Protein AF-A0A5N5WVT0-F1 (afdb_monomer_lite)

pLDDT: mean 71.93, std 19.19, range [30.84, 97.06]

Secondary structure (DSSP, 8-state):
-------------------PPP---PPP--------------HHHHHHHHHHHHHHHHHHHHHHHHHHHHHHHHHHHHHTTS-----TTGGG--------------S----SSSS-HHHHHHHHHIIIIIIHHHHHHHHHHTEE----EEE--TT-SSPEEE--S---EE-HHHHHHHHHTT---TTSTTTSEETTTEESEETTEE---

Structure (mmCIF, N/CA/C/O backbone):
data_AF-A0A5N5WVT0-F1
#
_entry.id   AF-A0A5N5WVT0-F1
#
loop_
_atom_site.group_PDB
_atom_site.id
_atom_site.type_symbol
_atom_site.label_atom_id
_atom_site.label_alt_id
_atom_site.label_comp_id
_atom_site.label_asym_id
_atom_site.label_entity_id
_atom_site.label_seq_id
_atom_site.pdbx_PDB_ins_code
_atom_site.Cartn_x
_atom_site.Cartn_y
_atom_site.Cartn_z
_atom_site.occupancy
_atom_site.B_iso_or_equiv
_atom_site.auth_seq_id
_atom_site.auth_comp_id
_atom_site.auth_asym_id
_atom_site.auth_atom_id
_atom_site.pdbx_PDB_model_num
ATOM 1 N N . MET A 1 1 ? 2.834 47.448 13.726 1.00 33.62 1 MET A N 1
ATOM 2 C CA . MET A 1 1 ? 2.329 46.281 12.966 1.00 33.62 1 MET A CA 1
ATOM 3 C C . MET A 1 1 ? 3.221 45.108 13.352 1.00 33.62 1 MET A C 1
ATOM 5 O O . MET A 1 1 ? 4.415 45.266 13.213 1.00 33.62 1 MET A O 1
ATOM 9 N N . SER A 1 2 ? 2.820 43.994 13.950 1.00 36.38 2 SER A N 1
ATOM 10 C CA . SER A 1 2 ? 1.526 43.409 14.278 1.00 36.38 2 SER A CA 1
ATOM 11 C C . SER A 1 2 ? 1.642 42.818 15.690 1.00 36.38 2 SER A C 1
ATOM 13 O O . SER A 1 2 ? 2.641 42.176 16.004 1.00 36.38 2 SER A O 1
ATOM 15 N N . LYS A 1 3 ? 0.653 43.079 16.549 1.00 33.16 3 LYS A N 1
ATOM 16 C CA . LYS A 1 3 ? 0.514 42.447 17.864 1.00 33.16 3 LYS A CA 1
ATOM 17 C C . LYS A 1 3 ? -0.233 41.133 17.647 1.00 33.16 3 LYS A C 1
ATOM 19 O O . LYS A 1 3 ? -1.379 41.187 17.215 1.00 33.16 3 LYS A O 1
ATOM 24 N N . TYR A 1 4 ? 0.364 39.995 17.982 1.00 39.25 4 TYR A N 1
ATOM 25 C CA . TYR A 1 4 ? -0.386 38.752 18.156 1.00 39.25 4 TYR A CA 1
ATOM 26 C C . TYR A 1 4 ? -0.299 38.345 19.624 1.00 39.25 4 TYR A C 1
ATOM 28 O O . TYR A 1 4 ? 0.779 38.170 20.185 1.00 39.25 4 TYR A O 1
ATOM 36 N N . LYS A 1 5 ? -1.475 38.362 20.251 1.00 34.84 5 LYS A N 1
ATOM 37 C CA . LYS A 1 5 ? -1.742 38.139 21.669 1.00 34.84 5 LYS A CA 1
ATOM 38 C C . LYS A 1 5 ? -1.978 36.644 21.874 1.00 34.84 5 LYS A C 1
ATOM 40 O O . LYS A 1 5 ? -2.659 36.028 21.059 1.00 34.84 5 LYS A O 1
ATOM 45 N N . ALA A 1 6 ? -1.397 36.103 22.941 1.00 38.66 6 ALA A N 1
ATOM 46 C CA . ALA A 1 6 ? -1.575 34.726 23.378 1.00 38.66 6 ALA A CA 1
ATOM 47 C C . ALA A 1 6 ? -3.065 34.382 23.523 1.00 38.66 6 ALA A C 1
ATOM 49 O O . ALA A 1 6 ? -3.870 35.205 23.963 1.00 38.66 6 ALA A O 1
ATOM 50 N N . GLN A 1 7 ? -3.403 33.176 23.086 1.00 37.00 7 GLN A N 1
ATOM 51 C CA . GLN A 1 7 ? -4.749 32.635 23.049 1.00 37.00 7 GLN A CA 1
ATOM 52 C C . GLN A 1 7 ? -4.969 31.875 24.357 1.00 37.00 7 GLN A C 1
ATOM 54 O O . GLN A 1 7 ? -4.349 30.837 24.583 1.00 37.00 7 GLN A O 1
ATOM 59 N N . ASP A 1 8 ? -5.783 32.453 25.238 1.00 36.09 8 ASP A N 1
ATOM 60 C CA . ASP A 1 8 ? -6.093 31.891 26.548 1.00 36.09 8 ASP A CA 1
ATOM 61 C C . ASP A 1 8 ? -6.864 30.571 26.405 1.00 36.09 8 ASP A C 1
ATOM 63 O O . ASP A 1 8 ? -7.868 30.464 25.695 1.00 36.09 8 ASP A O 1
ATOM 67 N N . ILE A 1 9 ? -6.345 29.559 27.094 1.00 36.06 9 ILE A N 1
ATOM 68 C CA . ILE A 1 9 ? -6.907 28.222 27.262 1.00 36.06 9 ILE A CA 1
ATOM 69 C C . ILE A 1 9 ? -8.156 28.352 28.140 1.00 36.06 9 ILE A C 1
ATOM 71 O O . ILE A 1 9 ? -8.068 28.801 29.281 1.00 36.06 9 ILE A O 1
ATOM 75 N N . ILE A 1 10 ? -9.321 27.952 27.629 1.00 37.69 10 ILE A N 1
ATOM 76 C CA . ILE A 1 10 ? -10.555 27.915 28.421 1.00 37.69 10 ILE A CA 1
ATOM 77 C C . ILE A 1 10 ? -10.527 26.647 29.282 1.00 37.69 10 ILE A C 1
ATOM 79 O O . ILE A 1 10 ? -10.825 25.553 28.802 1.00 37.69 10 ILE A O 1
ATOM 83 N N . LEU A 1 11 ? -10.150 26.799 30.553 1.00 36.84 11 LEU A N 1
ATOM 84 C CA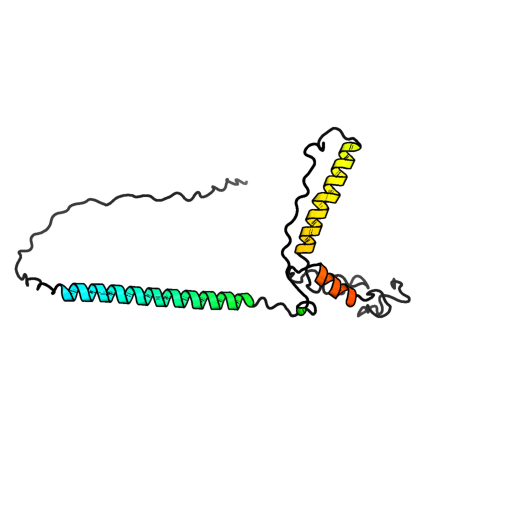 . LEU A 1 11 ? -10.465 25.831 31.602 1.00 36.84 11 LEU A CA 1
ATOM 85 C C . LEU A 1 11 ? -11.972 25.918 31.889 1.00 36.84 11 LEU A C 1
ATOM 87 O O . LEU A 1 11 ? -12.490 26.999 32.165 1.00 36.84 11 LEU A O 1
ATOM 91 N N . TYR A 1 12 ? -12.674 24.790 31.814 1.00 31.12 12 TYR A N 1
ATOM 92 C CA . TYR A 1 12 ? -14.069 24.698 32.234 1.00 31.12 12 TYR A CA 1
ATOM 93 C C . TYR A 1 12 ? -14.102 24.525 33.755 1.00 31.12 12 TYR A C 1
ATOM 95 O O . TYR A 1 12 ? -13.791 23.444 34.253 1.00 31.12 12 TYR A O 1
ATOM 103 N N . ASP A 1 13 ? -14.429 25.597 34.475 1.00 38.66 13 ASP A N 1
ATOM 104 C CA . ASP A 1 13 ? -14.643 25.565 35.920 1.00 38.66 13 ASP A CA 1
ATOM 105 C C . ASP A 1 13 ? -16.130 25.352 36.244 1.00 38.66 13 ASP A C 1
ATOM 107 O O . ASP A 1 13 ? -17.040 25.863 35.584 1.00 38.66 13 ASP A O 1
ATOM 111 N N . SER A 1 14 ? -16.341 24.531 37.260 1.00 39.03 14 SER A N 1
ATOM 112 C CA . SER A 1 14 ? -17.597 24.167 37.899 1.00 39.03 14 SER A CA 1
ATOM 113 C C . SER A 1 14 ? -18.369 25.383 38.416 1.00 39.03 14 SER A C 1
ATOM 115 O O . SER A 1 14 ? -17.857 26.163 39.210 1.00 39.03 14 SER A O 1
ATOM 117 N N . ILE A 1 15 ? -19.645 25.503 38.039 1.00 39.50 15 ILE A N 1
ATOM 118 C CA . ILE A 1 15 ? -20.573 26.442 38.680 1.00 39.50 15 ILE A CA 1
ATOM 119 C C . ILE A 1 15 ? -21.277 25.705 39.819 1.00 39.50 15 ILE A C 1
ATOM 121 O O . ILE A 1 15 ? -22.258 24.990 39.608 1.00 39.50 15 ILE A O 1
ATOM 125 N N . GLU A 1 16 ? -20.757 25.892 41.027 1.00 40.88 16 GLU A N 1
ATOM 126 C CA . GLU A 1 16 ? -21.467 25.648 42.274 1.00 40.88 16 GLU A CA 1
ATOM 127 C C . GLU A 1 16 ? -22.109 26.967 42.742 1.00 40.88 16 GLU A C 1
ATOM 129 O O . GLU A 1 16 ? -21.437 27.982 42.881 1.00 40.88 16 GLU A O 1
ATOM 134 N N . ASN A 1 17 ? -23.432 26.916 42.925 1.00 34.97 17 ASN A N 1
ATOM 135 C CA . ASN A 1 17 ? -24.285 27.733 43.794 1.00 34.97 17 ASN A CA 1
ATOM 136 C C . ASN A 1 17 ? -24.056 29.256 43.862 1.00 34.97 17 ASN A C 1
ATOM 138 O O . ASN A 1 17 ? -23.132 29.717 44.523 1.00 34.97 17 ASN A O 1
ATOM 142 N N . ASN A 1 18 ? -25.047 30.044 43.407 1.00 31.06 18 ASN A N 1
ATOM 143 C CA . ASN A 1 18 ? -25.400 31.229 44.187 1.00 31.06 18 ASN A CA 1
ATOM 144 C C . ASN A 1 18 ? -26.880 31.660 44.135 1.00 31.06 18 ASN A C 1
ATOM 146 O O . ASN A 1 18 ? -27.461 31.896 43.081 1.00 31.06 18 ASN A O 1
ATOM 150 N N . GLU A 1 19 ? -27.420 31.753 45.349 1.00 33.62 19 GLU A N 1
ATOM 151 C CA . GLU A 1 19 ? -28.311 32.775 45.901 1.00 33.62 19 GLU A CA 1
ATOM 152 C C . GLU A 1 19 ? -29.708 33.091 45.320 1.00 33.62 19 GLU A C 1
ATOM 154 O O . GLU A 1 19 ? -29.941 33.560 44.210 1.00 33.62 19 GLU A O 1
ATOM 159 N N . ARG A 1 20 ? -30.648 32.899 46.249 1.00 32.00 20 ARG A N 1
ATOM 160 C CA . ARG A 1 20 ? -32.045 33.319 46.350 1.00 32.00 20 ARG A CA 1
ATOM 161 C C . ARG A 1 20 ? -32.138 34.846 46.531 1.00 32.00 20 ARG A C 1
ATOM 163 O O . ARG A 1 20 ? -31.456 35.358 47.415 1.00 32.00 20 ARG A O 1
ATOM 170 N N . PRO A 1 21 ? -33.040 35.569 45.844 1.00 31.27 21 PRO A N 1
ATOM 171 C CA . PRO A 1 21 ? -33.359 36.933 46.234 1.00 31.27 21 PRO A CA 1
ATOM 172 C C . PRO A 1 21 ? -34.394 36.929 47.366 1.00 31.27 21 PRO A C 1
ATOM 174 O O . PRO A 1 21 ? -35.484 36.367 47.249 1.00 31.27 21 PRO A O 1
ATOM 177 N N . SER A 1 22 ? -34.025 37.560 48.476 1.00 36.53 22 SER A N 1
ATOM 178 C CA . SER A 1 22 ? -34.917 38.026 49.533 1.00 36.53 22 SER A CA 1
ATOM 179 C C . SER A 1 22 ? -35.438 39.422 49.182 1.00 36.53 22 SER A C 1
ATOM 181 O O . SER A 1 22 ? -34.644 40.358 49.105 1.00 36.53 22 SER A O 1
ATOM 183 N N . SER A 1 23 ? -36.750 39.593 49.045 1.00 30.84 23 SER A N 1
ATOM 184 C CA . SER A 1 23 ? -37.401 40.861 49.392 1.00 30.84 23 SER A CA 1
ATOM 185 C C . SER A 1 23 ? -38.875 40.626 49.696 1.00 30.84 23 SER A C 1
ATOM 187 O O . SER A 1 23 ? -39.637 40.138 48.864 1.00 30.84 23 SER A O 1
ATOM 189 N N . GLU A 1 24 ? -39.221 40.969 50.924 1.00 37.25 24 GLU A N 1
ATOM 190 C CA . GLU A 1 24 ? -40.541 40.989 51.527 1.00 37.25 24 GLU A CA 1
ATOM 191 C C . GLU A 1 24 ? -41.226 42.308 51.140 1.00 37.25 24 GLU A C 1
ATOM 193 O O . GLU A 1 24 ? -40.619 43.372 51.256 1.00 37.25 24 GLU A O 1
ATOM 198 N N . SER A 1 25 ? -42.465 42.254 50.652 1.00 32.47 25 SER A N 1
ATOM 199 C CA . SER A 1 25 ? -43.346 43.423 50.601 1.00 32.47 25 SER A CA 1
ATOM 200 C C . SER A 1 25 ? -44.796 42.988 50.793 1.00 32.47 25 SER A C 1
ATOM 202 O O . SER A 1 25 ? -45.244 41.998 50.218 1.00 32.47 25 SER A O 1
ATOM 204 N N . GLU A 1 26 ? -45.465 43.750 51.642 1.00 36.00 26 GLU A N 1
ATOM 205 C CA . GLU A 1 26 ? -46.692 43.495 52.388 1.00 36.00 26 GLU A CA 1
ATOM 206 C C . GLU A 1 26 ? -47.931 43.165 51.531 1.00 36.00 26 GLU A C 1
ATOM 208 O O . GLU A 1 26 ? -48.140 43.705 50.444 1.00 36.00 26 GLU A O 1
ATOM 213 N N . GLU A 1 27 ? -48.788 42.287 52.064 1.00 41.09 27 GLU A N 1
ATOM 214 C CA . GLU A 1 27 ? -50.127 41.998 51.540 1.00 41.09 27 GLU A CA 1
ATOM 215 C C . GLU A 1 27 ? -51.085 43.191 51.727 1.00 41.09 27 GLU A C 1
ATOM 217 O O . GLU A 1 27 ? -51.188 43.732 52.832 1.00 41.09 27 GLU A O 1
ATOM 222 N N . PRO A 1 28 ? -51.921 43.528 50.728 1.00 41.97 28 PRO A N 1
ATOM 223 C CA . PRO A 1 28 ? -53.179 44.212 50.965 1.00 41.97 28 PRO A CA 1
ATOM 224 C C . PRO A 1 28 ? -54.276 43.189 51.284 1.00 41.97 28 PRO A C 1
ATOM 226 O O . PRO A 1 28 ? -54.602 42.309 50.486 1.00 41.97 28 PRO A O 1
ATOM 229 N N . PHE A 1 29 ? -54.879 43.367 52.456 1.00 43.00 29 PHE A N 1
ATOM 230 C CA . PHE A 1 29 ? -56.092 42.711 52.930 1.00 43.00 29 PHE A CA 1
ATOM 231 C C . PHE A 1 29 ? -57.196 42.644 51.856 1.00 43.00 29 PHE A C 1
ATOM 233 O O . PHE A 1 29 ? -57.773 43.664 51.477 1.00 43.00 29 PHE A O 1
ATOM 240 N N . LEU A 1 30 ? -57.581 41.428 51.463 1.00 48.94 30 LEU A N 1
ATOM 241 C CA . LEU A 1 30 ? -58.911 41.130 50.927 1.00 48.94 30 LEU A CA 1
ATOM 242 C C . LEU A 1 30 ? -59.639 40.221 51.932 1.00 48.94 30 LEU A C 1
ATOM 244 O O . LEU A 1 30 ? -59.102 39.180 52.316 1.00 48.94 30 LEU A O 1
ATOM 248 N N . PRO A 1 31 ? -60.842 40.597 52.399 1.00 47.75 31 PRO A N 1
ATOM 249 C CA . PRO A 1 31 ? -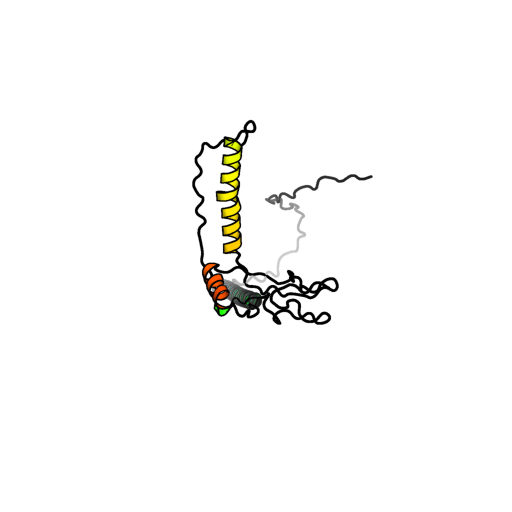61.558 39.842 53.413 1.00 47.75 31 PRO A CA 1
ATOM 250 C C . PRO A 1 31 ? -62.022 38.500 52.837 1.00 47.75 31 PRO A C 1
ATOM 252 O O . PRO A 1 31 ? -62.714 38.431 51.821 1.00 47.75 31 PRO A O 1
ATOM 255 N N . ASN A 1 32 ? -61.639 37.417 53.509 1.00 50.88 32 ASN A N 1
ATOM 256 C CA . ASN A 1 32 ? -62.159 36.080 53.254 1.00 50.88 32 ASN A CA 1
ATOM 257 C C . ASN A 1 32 ? -63.697 36.083 53.267 1.00 50.88 32 ASN A C 1
ATOM 259 O O . ASN A 1 32 ? -64.276 36.586 54.225 1.00 50.88 32 ASN A O 1
ATOM 263 N N . ALA A 1 33 ? -64.334 35.441 52.276 1.00 49.72 33 ALA A N 1
ATOM 264 C CA . ALA A 1 33 ? -65.356 34.397 52.487 1.00 49.72 33 ALA A CA 1
ATOM 265 C C . ALA A 1 33 ? -66.299 34.195 51.281 1.00 49.72 33 ALA A C 1
ATOM 267 O O . ALA A 1 33 ? -67.503 34.403 51.365 1.00 49.72 33 ALA A O 1
ATOM 268 N N . LEU A 1 34 ? -65.778 33.617 50.199 1.00 47.72 34 LEU A N 1
ATOM 269 C CA . LEU A 1 34 ? -66.441 32.459 49.586 1.00 47.72 34 LEU A CA 1
ATOM 270 C C . LEU A 1 34 ? -65.418 31.325 49.529 1.00 47.72 34 LEU A C 1
ATOM 272 O O . LEU A 1 34 ? -65.016 30.844 48.473 1.00 47.72 34 LEU A O 1
ATOM 276 N N . SER A 1 35 ? -64.953 30.931 50.718 1.00 54.03 35 SER A N 1
ATOM 277 C CA . SER A 1 35 ? -64.195 29.698 50.904 1.00 54.03 35 SER A CA 1
ATOM 278 C C . SER A 1 35 ? -65.139 28.528 50.642 1.00 54.03 35 SER A C 1
ATOM 280 O O . SER A 1 35 ? -65.789 27.993 51.542 1.00 54.03 35 SER A O 1
ATOM 282 N N . GLY A 1 36 ? -65.253 28.139 49.374 1.00 47.97 36 GLY A N 1
ATOM 283 C CA . GLY A 1 36 ? -65.620 26.774 49.048 1.00 47.97 36 GLY A CA 1
ATOM 284 C C . GLY A 1 36 ? -64.547 25.891 49.668 1.00 47.97 36 GLY A C 1
ATOM 285 O O . GLY A 1 36 ? -63.406 25.907 49.212 1.00 47.97 36 GLY A O 1
ATOM 286 N N . LYS A 1 37 ? -64.889 25.168 50.742 1.00 45.41 37 LYS A N 1
ATOM 287 C CA . LYS A 1 37 ? -63.991 24.176 51.346 1.00 45.41 37 LYS A CA 1
ATOM 288 C C . LYS A 1 37 ? -63.410 23.337 50.203 1.00 45.41 37 LYS A C 1
ATOM 290 O O . LYS A 1 37 ? -64.210 22.763 49.457 1.00 45.41 37 LYS A O 1
ATOM 295 N N . PRO A 1 38 ? -62.079 23.236 50.023 1.00 52.41 38 PRO A N 1
ATOM 296 C CA . PRO A 1 38 ? -61.556 22.279 49.069 1.00 52.41 38 PRO A CA 1
ATOM 297 C C . PRO A 1 38 ? -62.043 20.915 49.543 1.00 52.41 38 PRO A C 1
ATOM 299 O O . PRO A 1 38 ? -61.675 20.458 50.627 1.00 52.41 38 PRO A O 1
ATOM 302 N N . GLN A 1 39 ? -62.944 20.299 48.773 1.00 59.34 39 GLN A N 1
ATOM 303 C CA . GLN A 1 39 ? -63.386 18.948 49.075 1.00 59.34 39 GLN A CA 1
ATOM 304 C C . GLN A 1 39 ? -62.133 18.081 49.222 1.00 59.34 39 GLN A C 1
ATOM 306 O O . GLN A 1 39 ? -61.240 18.170 48.366 1.00 59.34 39 GLN A O 1
ATOM 311 N N . PRO A 1 40 ? -62.033 17.252 50.275 1.00 54.81 40 PRO A N 1
ATOM 312 C CA . PRO A 1 40 ? -60.923 16.331 50.402 1.00 54.81 40 PRO A CA 1
ATOM 313 C C . PRO A 1 40 ? -60.981 15.393 49.197 1.00 54.81 40 PRO A C 1
ATOM 315 O O . PRO A 1 40 ? -61.801 14.481 49.134 1.00 54.81 40 PRO A O 1
ATOM 318 N N . GLN A 1 41 ? -60.136 15.651 48.194 1.00 59.19 41 GLN A N 1
ATOM 319 C CA . GLN A 1 41 ? -59.941 14.723 47.088 1.00 59.19 41 GLN A CA 1
ATOM 320 C C . GLN A 1 41 ? -59.559 13.388 47.732 1.00 59.19 41 GLN A C 1
ATOM 322 O O . GLN A 1 41 ? -58.549 13.356 48.447 1.00 59.19 41 GLN A O 1
ATOM 327 N N . PRO A 1 42 ? -60.350 12.317 47.535 1.00 63.69 42 PRO A N 1
ATOM 328 C CA . PRO A 1 42 ? -60.110 11.051 48.204 1.00 63.69 42 PRO A CA 1
ATOM 329 C C . PRO A 1 42 ? -58.678 10.613 47.918 1.00 63.69 42 PRO A C 1
ATOM 331 O O . PRO A 1 42 ? -58.196 10.745 46.790 1.00 63.69 42 PRO A O 1
ATOM 334 N N . PHE A 1 43 ? -57.993 10.109 48.943 1.00 67.31 43 PHE A N 1
ATOM 335 C CA . PHE A 1 43 ? -56.616 9.614 48.864 1.00 67.31 43 PHE A CA 1
ATOM 336 C C . PHE A 1 43 ? -56.381 8.745 47.612 1.00 67.31 43 PHE A C 1
ATOM 338 O O . PHE A 1 43 ? -55.400 8.933 46.895 1.00 67.31 43 PHE A O 1
ATOM 345 N N . TRP A 1 44 ? -57.368 7.916 47.262 1.00 63.53 44 TRP A N 1
ATOM 346 C CA . TRP A 1 44 ? -57.418 7.089 46.056 1.00 63.53 44 TRP A CA 1
ATOM 347 C C . TRP A 1 44 ? -57.279 7.876 44.744 1.00 63.53 44 TRP A C 1
ATOM 349 O O . TRP A 1 44 ? -56.541 7.447 43.867 1.00 63.53 44 TRP A O 1
ATOM 359 N N . ARG A 1 45 ? -57.895 9.060 44.598 1.00 72.75 45 ARG A N 1
ATOM 360 C CA . ARG A 1 45 ? -57.735 9.924 43.408 1.00 72.75 45 ARG A CA 1
ATOM 361 C C . ARG A 1 45 ? -56.342 10.544 43.318 1.00 72.75 45 ARG A C 1
ATOM 363 O O . ARG A 1 45 ? -55.855 10.770 42.215 1.00 72.75 45 ARG A O 1
ATOM 370 N N . ARG A 1 46 ? -55.686 10.813 44.451 1.00 69.75 46 ARG A N 1
ATOM 371 C CA . ARG A 1 46 ? -54.287 11.282 44.477 1.00 69.75 46 ARG A CA 1
ATOM 372 C C . ARG A 1 46 ? -53.324 10.149 44.121 1.00 69.75 46 ARG A C 1
ATOM 374 O O . ARG A 1 46 ? -52.383 10.386 43.368 1.00 69.75 46 ARG A O 1
ATOM 381 N N . LEU A 1 47 ? -53.600 8.931 44.593 1.00 75.62 47 LEU A N 1
ATOM 382 C CA . LEU A 1 47 ? -52.870 7.726 44.194 1.00 75.62 47 LEU A CA 1
ATOM 383 C C . LEU A 1 47 ? -53.044 7.425 42.706 1.00 75.62 47 LEU A C 1
ATOM 385 O O . LEU A 1 47 ? -52.054 7.226 42.017 1.00 75.62 47 LEU A O 1
ATOM 389 N N . LEU A 1 48 ? -54.278 7.464 42.201 1.00 84.25 48 LEU A N 1
ATOM 390 C CA . LEU A 1 48 ? -54.598 7.233 40.791 1.00 84.25 48 LEU A CA 1
ATOM 391 C C . LEU A 1 48 ? -53.924 8.265 39.883 1.00 84.25 48 LEU A C 1
ATOM 393 O O . LEU A 1 48 ? -53.355 7.896 38.865 1.00 84.25 48 LEU A O 1
ATOM 397 N N . LYS A 1 49 ? -53.913 9.548 40.268 1.00 84.81 49 LYS A N 1
ATOM 398 C CA . LYS A 1 49 ? -53.191 10.592 39.523 1.00 84.81 49 LYS A CA 1
ATOM 399 C C . LYS A 1 49 ? -51.679 10.368 39.529 1.00 84.81 49 LYS A C 1
ATOM 401 O O . LYS A 1 49 ? -51.056 10.500 38.483 1.00 84.81 49 LYS A O 1
ATOM 406 N N . ARG A 1 50 ? -51.089 10.002 40.674 1.00 85.81 50 ARG A N 1
ATOM 407 C CA . ARG A 1 50 ? -49.655 9.675 40.765 1.00 85.81 50 ARG A CA 1
ATOM 408 C C . ARG A 1 50 ? -49.306 8.452 39.919 1.00 85.81 50 ARG A C 1
ATOM 410 O O . ARG A 1 50 ? -48.374 8.534 39.134 1.00 85.81 50 ARG A O 1
ATOM 417 N N . ALA A 1 51 ? -50.101 7.389 40.013 1.00 88.56 51 ALA A N 1
ATOM 418 C CA . ALA A 1 51 ? -49.944 6.176 39.218 1.00 88.56 51 ALA A CA 1
ATOM 419 C C . ALA A 1 51 ? -50.067 6.454 37.710 1.00 88.56 51 ALA A C 1
ATOM 421 O O . ALA A 1 51 ? -49.287 5.935 36.914 1.00 88.56 51 ALA A O 1
ATOM 422 N N . TRP A 1 52 ? -51.003 7.319 37.310 1.00 92.75 52 TRP A N 1
ATOM 423 C CA . TRP A 1 52 ? -51.200 7.691 35.910 1.00 92.75 52 TRP A CA 1
ATOM 424 C C . TRP A 1 52 ? -50.043 8.535 35.359 1.00 92.75 52 TRP A C 1
ATOM 426 O O . TRP A 1 52 ? -49.566 8.271 34.259 1.00 92.75 52 TRP A O 1
ATOM 436 N N . VAL A 1 53 ? -49.523 9.486 36.143 1.00 93.31 53 VAL A N 1
ATOM 437 C CA . VAL A 1 53 ? -48.341 10.282 35.764 1.00 93.31 53 VAL A CA 1
ATOM 438 C C . VAL A 1 53 ? -47.091 9.407 35.664 1.00 93.31 53 VAL A C 1
ATOM 440 O O . VAL A 1 53 ? -46.338 9.536 34.701 1.00 93.31 53 VAL A O 1
ATOM 443 N N . THR A 1 54 ? -46.883 8.478 36.604 1.00 91.31 54 THR A N 1
ATOM 444 C CA . THR A 1 54 ? -45.752 7.539 36.528 1.00 91.31 54 THR A CA 1
ATOM 445 C C . THR A 1 54 ? -45.868 6.612 35.324 1.00 91.31 54 THR A C 1
ATOM 447 O O . THR A 1 54 ? -44.874 6.370 34.648 1.00 91.31 54 THR A O 1
ATOM 450 N N . PHE A 1 55 ? -47.077 6.139 35.007 1.00 94.81 55 PHE A N 1
ATOM 451 C CA . PHE A 1 55 ? -47.305 5.297 33.837 1.00 94.81 55 PHE A CA 1
ATOM 452 C C . PHE A 1 55 ? -47.025 6.065 32.539 1.00 94.81 55 PHE A C 1
ATOM 454 O O . PHE A 1 55 ? -46.270 5.586 31.696 1.00 94.81 55 PHE A O 1
ATOM 461 N N . ALA A 1 56 ? -47.533 7.295 32.416 1.00 95.50 56 ALA A N 1
ATOM 462 C CA . ALA A 1 56 ? -47.262 8.156 31.268 1.00 95.50 56 ALA A CA 1
ATOM 463 C C . ALA A 1 56 ? -45.754 8.422 31.091 1.00 95.50 56 ALA A C 1
ATOM 465 O O . ALA A 1 56 ? -45.224 8.240 29.995 1.00 95.50 56 ALA A O 1
ATOM 466 N N . ALA A 1 57 ? -45.035 8.756 32.167 1.00 95.00 57 ALA A N 1
ATOM 467 C CA . ALA A 1 57 ? -43.591 8.984 32.117 1.00 95.00 57 ALA A CA 1
ATOM 468 C C . ALA A 1 57 ? -42.809 7.736 31.664 1.00 95.00 57 ALA A C 1
ATOM 470 O O . ALA A 1 57 ? -41.931 7.842 30.808 1.00 95.00 57 ALA A O 1
ATOM 471 N N . VAL A 1 58 ? -43.162 6.547 32.171 1.00 95.94 58 VAL A N 1
ATOM 472 C CA . VAL A 1 58 ? -42.529 5.280 31.761 1.00 95.94 58 VAL A CA 1
ATOM 473 C C . VAL A 1 58 ? -42.815 4.968 30.291 1.00 95.94 58 VAL A C 1
ATOM 475 O O . VAL A 1 58 ? -41.902 4.574 29.567 1.00 95.94 58 VAL A O 1
ATOM 478 N N . THR A 1 59 ? -44.042 5.196 29.811 1.00 95.44 59 THR A N 1
ATOM 479 C CA . THR A 1 59 ? -44.369 4.980 28.391 1.00 95.44 59 THR A CA 1
ATOM 480 C C . THR A 1 59 ? -43.605 5.929 27.466 1.00 95.44 59 THR A C 1
ATOM 482 O O . THR A 1 59 ? -43.092 5.489 26.441 1.00 95.44 59 THR A O 1
ATOM 485 N N . ILE A 1 60 ? -43.443 7.200 27.848 1.00 96.44 60 ILE A N 1
ATOM 486 C CA . ILE A 1 60 ? -42.671 8.179 27.072 1.00 96.44 60 ILE A CA 1
ATOM 487 C C . ILE A 1 60 ? -41.187 7.798 27.049 1.00 96.44 60 ILE A C 1
ATOM 489 O O . ILE A 1 60 ? -40.584 7.783 25.978 1.00 96.44 60 ILE A O 1
ATOM 493 N N . LEU A 1 61 ? -40.608 7.425 28.195 1.00 96.25 61 LEU A N 1
ATOM 494 C CA . LEU A 1 61 ? -39.213 6.975 28.274 1.00 96.25 61 LEU A CA 1
ATOM 495 C C . LEU A 1 61 ? -38.972 5.699 27.456 1.00 96.25 61 LEU A C 1
ATOM 497 O O . LEU A 1 61 ? -37.960 5.606 26.763 1.00 96.25 61 LEU A O 1
ATOM 501 N N . SER A 1 62 ? -39.910 4.747 27.484 1.00 95.94 62 SER A N 1
ATOM 502 C CA . SER A 1 62 ? -39.832 3.516 26.689 1.00 95.94 62 SER A CA 1
ATOM 503 C C . SER A 1 62 ? -39.933 3.779 25.185 1.00 95.94 62 SER A C 1
ATOM 505 O O . SER A 1 62 ? -39.240 3.129 24.405 1.00 95.94 62 SER A O 1
ATOM 507 N N . LEU A 1 63 ? -40.792 4.707 24.756 1.00 97.06 63 LEU A N 1
ATOM 508 C CA . LEU A 1 63 ? -40.900 5.084 23.344 1.00 97.06 63 LEU A CA 1
ATOM 509 C C . LEU A 1 63 ? -39.665 5.866 22.882 1.00 97.06 63 LEU A C 1
ATOM 511 O O . LEU A 1 63 ? -39.180 5.641 21.775 1.00 97.06 63 LEU A O 1
ATOM 515 N N . TYR A 1 64 ? -39.123 6.740 23.733 1.00 96.69 64 TYR A N 1
ATOM 516 C CA . TYR A 1 64 ? -37.907 7.501 23.451 1.00 96.69 64 TYR A CA 1
ATOM 517 C C . TYR A 1 64 ? -36.676 6.595 23.318 1.00 96.69 64 TYR A C 1
ATOM 519 O O . TYR A 1 64 ? -35.910 6.745 22.366 1.00 96.69 64 TYR A O 1
ATOM 527 N N . SER A 1 65 ? -36.507 5.614 24.212 1.00 96.94 65 SER A N 1
ATOM 528 C CA . SER A 1 65 ? -35.406 4.650 24.116 1.00 96.94 65 SER A CA 1
ATOM 529 C C . SER A 1 65 ? -35.537 3.755 22.881 1.00 96.94 65 SER A C 1
ATOM 531 O O . SER A 1 65 ? -34.551 3.553 22.173 1.00 96.94 65 SER A O 1
ATOM 533 N N . ALA A 1 66 ? -36.748 3.291 22.552 1.00 96.44 66 ALA A N 1
ATOM 534 C CA . ALA A 1 66 ? -37.000 2.518 21.336 1.00 96.44 66 ALA A CA 1
ATOM 535 C C . ALA A 1 66 ? -36.709 3.330 20.061 1.00 96.44 66 ALA A C 1
ATOM 537 O O . ALA A 1 66 ? -36.091 2.816 19.127 1.00 96.44 66 ALA A O 1
ATOM 538 N N . LEU A 1 67 ? -37.101 4.609 20.032 1.00 96.06 67 LEU A N 1
ATOM 539 C CA . LEU A 1 67 ? -36.795 5.519 18.930 1.00 96.06 67 LEU A CA 1
ATOM 540 C C . LEU A 1 67 ? -35.284 5.740 18.802 1.00 96.06 67 LEU A C 1
ATOM 542 O O . LEU A 1 67 ? -34.757 5.646 17.696 1.00 96.06 67 LEU A O 1
ATOM 546 N N . LEU A 1 68 ? -34.582 5.984 19.913 1.00 95.56 68 LEU A N 1
ATOM 547 C CA . LEU A 1 68 ? -33.127 6.139 19.916 1.00 95.56 68 LEU A CA 1
ATOM 548 C C . LEU A 1 68 ? -32.433 4.894 19.371 1.00 95.56 68 LEU A C 1
ATOM 550 O O . LEU A 1 68 ? -31.604 5.029 18.480 1.00 95.56 68 LEU A O 1
ATOM 554 N N . VAL A 1 69 ? -32.805 3.696 19.833 1.00 95.56 69 VAL A N 1
ATOM 555 C CA . VAL A 1 69 ? -32.240 2.432 19.329 1.00 95.56 69 VAL A CA 1
ATOM 556 C C . VAL A 1 69 ? -32.538 2.245 17.839 1.00 95.56 69 VAL A C 1
ATOM 558 O O . VAL A 1 69 ? -31.665 1.833 17.082 1.00 95.56 69 VAL A O 1
ATOM 561 N N . ALA A 1 70 ? -33.744 2.582 17.377 1.00 94.38 70 ALA A N 1
ATOM 562 C CA . ALA A 1 70 ? -34.093 2.483 15.961 1.00 94.38 70 ALA A CA 1
ATOM 563 C C . ALA A 1 70 ? -33.315 3.486 15.091 1.00 94.38 70 ALA A C 1
ATOM 565 O O . ALA A 1 70 ? -32.895 3.147 13.981 1.00 94.38 70 ALA A O 1
ATOM 566 N N . VAL A 1 71 ? -33.113 4.712 15.579 1.00 93.75 71 VAL A N 1
ATOM 567 C CA . VAL A 1 71 ? -32.336 5.748 14.889 1.00 93.75 71 VAL A CA 1
ATOM 568 C C . VAL A 1 71 ? -30.858 5.374 14.870 1.00 93.75 71 VAL A C 1
ATOM 570 O O . VAL A 1 71 ? -30.272 5.376 13.792 1.00 93.75 71 VAL A O 1
ATOM 573 N N . THR A 1 72 ? -30.262 4.974 15.996 1.00 86.75 72 THR A N 1
ATOM 574 C CA . THR A 1 72 ? -28.856 4.543 16.039 1.00 86.75 72 THR A CA 1
ATOM 575 C C . THR A 1 72 ? -28.631 3.299 15.187 1.00 86.75 72 THR A C 1
ATOM 577 O O . THR A 1 72 ? -27.679 3.273 14.415 1.00 86.75 72 THR A O 1
ATOM 580 N N . ALA A 1 73 ? -29.543 2.322 15.197 1.00 85.38 73 ALA A N 1
ATOM 581 C CA . ALA A 1 73 ? -29.469 1.163 14.306 1.00 85.38 73 ALA A CA 1
ATOM 582 C C . ALA A 1 73 ? -29.562 1.556 12.821 1.00 85.38 73 ALA A C 1
ATOM 584 O O . ALA A 1 73 ? -28.833 1.010 11.991 1.00 85.38 73 ALA A O 1
ATOM 585 N N . LYS A 1 74 ? -30.420 2.523 12.462 1.00 85.94 74 LYS A N 1
ATOM 586 C CA . LYS A 1 74 ? -30.494 3.053 11.089 1.00 85.94 74 LYS A CA 1
ATOM 587 C C . LYS A 1 74 ? -29.246 3.841 10.692 1.00 85.94 74 LYS A C 1
ATOM 589 O O . LYS A 1 74 ? -28.836 3.735 9.540 1.00 85.94 74 LYS A O 1
ATOM 594 N N . LEU A 1 75 ? -28.648 4.600 11.610 1.00 78.38 75 LEU A N 1
ATOM 595 C CA . LEU A 1 75 ? -27.414 5.354 11.371 1.00 78.38 75 LEU A CA 1
ATOM 596 C C . LEU A 1 75 ? -26.210 4.415 11.217 1.00 78.38 75 LEU A C 1
ATOM 598 O O . LEU A 1 75 ? -25.493 4.526 10.231 1.00 78.38 75 LEU A O 1
ATOM 602 N N . ILE A 1 76 ? -26.070 3.407 12.083 1.00 69.50 76 ILE A N 1
ATOM 603 C CA . ILE A 1 76 ? -25.035 2.364 11.969 1.00 69.50 76 ILE A CA 1
ATOM 604 C C . ILE A 1 76 ? -25.196 1.585 10.653 1.00 69.50 76 ILE A C 1
ATOM 606 O O . ILE A 1 76 ? -24.219 1.330 9.949 1.00 69.50 76 ILE A O 1
ATOM 610 N N . LYS A 1 77 ? -26.437 1.263 10.258 1.00 67.12 77 LYS A N 1
ATOM 611 C CA . LYS A 1 77 ? -26.721 0.611 8.968 1.00 67.12 77 LYS A CA 1
ATOM 612 C C . LYS A 1 77 ? -26.429 1.519 7.763 1.00 67.12 77 LYS A C 1
ATOM 614 O O . LYS A 1 77 ? -26.099 1.006 6.698 1.00 67.12 77 LYS A O 1
ATOM 619 N N . ARG A 1 78 ? -26.543 2.844 7.912 1.00 56.69 78 ARG A N 1
ATOM 620 C CA . ARG A 1 78 ? -26.209 3.831 6.871 1.00 56.69 78 ARG A CA 1
ATOM 621 C C . ARG A 1 78 ? -24.693 4.023 6.732 1.00 56.69 78 ARG A C 1
ATOM 623 O O . ARG A 1 78 ? -24.226 4.113 5.602 1.00 56.69 78 ARG A O 1
ATOM 630 N N . ASP A 1 79 ? -23.938 3.975 7.830 1.00 52.41 79 ASP A N 1
ATOM 631 C CA . ASP A 1 79 ? -22.462 4.020 7.820 1.00 52.41 79 ASP A CA 1
ATOM 632 C C . ASP A 1 79 ? -21.811 2.692 7.413 1.00 52.41 79 ASP A C 1
ATOM 634 O O . ASP A 1 79 ? -20.685 2.671 6.924 1.00 52.41 79 ASP A O 1
ATOM 638 N N . SER A 1 80 ? -22.563 1.588 7.454 1.00 51.53 80 SER A N 1
ATOM 639 C CA . SER A 1 80 ? -22.174 0.334 6.783 1.00 51.53 80 SER A CA 1
ATOM 640 C C . SER A 1 80 ? -22.112 0.475 5.245 1.00 51.53 80 SER A C 1
ATOM 642 O O . SER A 1 80 ? -21.798 -0.482 4.542 1.00 51.53 80 SER A O 1
ATOM 644 N N . GLY A 1 81 ? -22.452 1.661 4.720 1.00 47.44 81 GLY A N 1
ATOM 645 C CA . GLY A 1 81 ? -22.476 2.040 3.312 1.00 47.44 81 GLY A CA 1
ATOM 646 C C . GLY A 1 81 ? -21.176 2.626 2.758 1.00 47.44 81 GLY A C 1
ATOM 647 O O . GLY A 1 81 ? -21.164 2.991 1.583 1.00 47.44 81 GLY A O 1
ATOM 648 N N . ALA A 1 82 ? -20.060 2.616 3.499 1.00 48.00 82 ALA A N 1
ATOM 649 C CA . ALA A 1 82 ? -18.766 2.406 2.843 1.00 48.00 82 ALA A CA 1
ATOM 650 C C . ALA A 1 82 ? -18.731 0.947 2.362 1.00 48.00 82 ALA A C 1
ATOM 652 O O . ALA A 1 82 ? -17.984 0.109 2.863 1.00 48.00 82 ALA A O 1
ATOM 653 N N . SER A 1 83 ? -19.633 0.637 1.424 1.00 44.06 83 SER A N 1
ATOM 654 C CA . SER A 1 83 ? -19.580 -0.567 0.628 1.00 44.06 83 SER A CA 1
ATOM 655 C C . SER A 1 83 ? -18.180 -0.563 0.072 1.00 44.06 83 SER A C 1
ATOM 657 O O . SER A 1 83 ? -17.833 0.330 -0.701 1.00 44.06 83 SER A O 1
ATOM 659 N N . LEU A 1 84 ? -17.393 -1.537 0.520 1.00 51.88 84 LEU A N 1
ATOM 660 C CA . LEU A 1 84 ? -16.269 -2.075 -0.212 1.00 51.88 84 LEU A CA 1
ATOM 661 C C . LEU A 1 84 ? -16.655 -1.930 -1.686 1.00 51.88 84 LEU A C 1
ATOM 663 O O . LEU A 1 84 ? -17.585 -2.596 -2.155 1.00 51.88 84 LEU A O 1
ATOM 667 N N . SER A 1 85 ? -16.063 -0.960 -2.388 1.00 51.41 85 SER A N 1
ATOM 668 C CA . SER A 1 85 ? -16.089 -1.045 -3.838 1.00 51.41 85 SER A CA 1
ATOM 669 C C . SER A 1 85 ? -15.507 -2.423 -4.082 1.00 51.41 85 SER A C 1
ATOM 671 O O . SER A 1 85 ? -14.491 -2.774 -3.483 1.00 51.41 85 SER A O 1
ATOM 673 N N . SER A 1 86 ? -16.286 -3.287 -4.722 1.00 56.53 86 SER A N 1
ATOM 674 C CA . SER A 1 86 ? -16.009 -4.715 -4.778 1.00 56.53 86 SER A CA 1
ATOM 675 C C . SER A 1 86 ? -14.766 -4.916 -5.633 1.00 56.53 86 SER A C 1
ATOM 677 O O . SER A 1 86 ? -14.847 -5.206 -6.825 1.00 56.53 86 SER A O 1
ATOM 679 N N . PHE A 1 87 ? -13.605 -4.681 -5.028 1.00 63.97 87 PHE A N 1
ATOM 680 C CA . PHE A 1 87 ? -12.315 -4.933 -5.611 1.00 63.97 87 PHE A CA 1
ATOM 681 C C . PHE A 1 8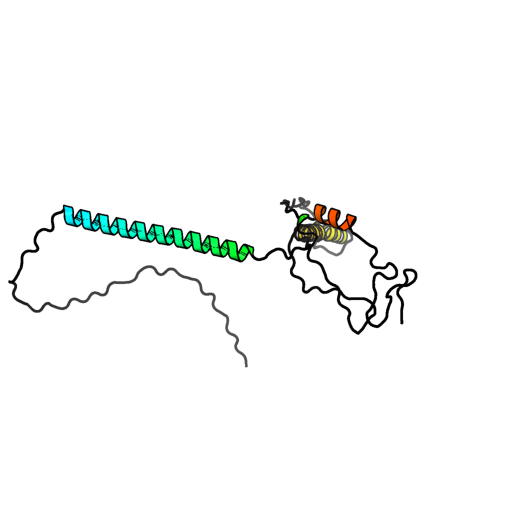7 ? -12.211 -6.447 -5.789 1.00 63.97 87 PHE A C 1
ATOM 683 O O . PHE A 1 87 ? -12.699 -7.195 -4.937 1.00 63.97 87 PHE A O 1
ATOM 690 N N . PRO A 1 88 ? -11.565 -6.937 -6.853 1.00 68.38 88 PRO A N 1
ATOM 691 C CA . PRO A 1 88 ? -11.395 -8.373 -7.087 1.00 68.38 88 PRO A CA 1
ATOM 692 C C . PRO A 1 88 ? -10.754 -9.128 -5.907 1.00 68.38 88 PRO A C 1
ATOM 694 O O . PRO A 1 88 ? -10.930 -10.336 -5.768 1.00 68.38 88 PRO A O 1
ATOM 697 N N . SER A 1 89 ? -10.015 -8.420 -5.049 1.00 66.00 89 SER A N 1
ATOM 698 C CA . SER A 1 89 ? -9.372 -8.936 -3.838 1.00 66.00 89 SER A CA 1
ATOM 699 C C . SER A 1 89 ? -10.308 -9.029 -2.626 1.00 66.00 89 SER A C 1
ATOM 701 O O . SER A 1 89 ? -9.997 -9.759 -1.687 1.00 66.00 89 SER A O 1
ATOM 703 N N . SER A 1 90 ? -11.461 -8.350 -2.637 1.00 67.19 90 SER A N 1
ATOM 704 C CA . SER A 1 90 ? -12.350 -8.185 -1.475 1.00 67.19 90 SER A CA 1
ATOM 705 C C . SER A 1 90 ? -12.775 -9.491 -0.806 1.00 67.19 90 SER A C 1
ATOM 707 O O . SER A 1 90 ? -12.745 -9.603 0.417 1.00 67.19 90 SER A O 1
ATOM 709 N N . SER A 1 91 ? -13.118 -10.511 -1.594 1.00 71.31 91 SER A N 1
ATOM 710 C CA . SER A 1 91 ? -13.517 -11.831 -1.089 1.00 71.31 91 SER A CA 1
ATOM 711 C C . SER A 1 91 ? -12.367 -12.621 -0.445 1.00 71.31 91 SER A C 1
ATOM 713 O O . SER A 1 91 ? -12.600 -13.616 0.243 1.00 71.31 91 SER A O 1
ATOM 715 N N . TYR A 1 92 ? -11.122 -12.198 -0.665 1.00 69.44 92 TYR A N 1
ATOM 716 C CA . TYR A 1 92 ? -9.909 -12.839 -0.159 1.00 69.44 92 TYR A CA 1
ATOM 717 C C . TYR A 1 92 ? -9.268 -12.066 0.999 1.00 69.44 92 TYR A C 1
ATOM 719 O O . TYR A 1 92 ? -8.289 -12.532 1.577 1.00 69.44 92 TYR A O 1
ATOM 727 N N . ILE A 1 93 ? -9.841 -10.940 1.420 1.00 66.12 93 ILE A N 1
ATOM 728 C CA . ILE A 1 93 ? -9.353 -10.168 2.564 1.00 66.12 93 ILE A CA 1
ATOM 729 C C . ILE A 1 93 ? -9.811 -10.830 3.868 1.00 66.12 93 ILE A C 1
ATOM 731 O O . ILE A 1 93 ? -10.960 -11.235 4.023 1.00 66.12 93 ILE A O 1
ATOM 735 N N . GLN A 1 94 ? -8.882 -10.997 4.804 1.00 68.56 94 GLN A N 1
ATOM 736 C CA . GLN A 1 94 ? -9.148 -11.401 6.187 1.00 68.56 94 GLN A CA 1
ATOM 737 C C . GLN A 1 94 ? -8.487 -10.381 7.110 1.00 68.56 94 GLN A C 1
ATOM 739 O O . GLN A 1 94 ? -7.512 -9.750 6.717 1.00 68.56 94 GLN A O 1
ATOM 744 N N . TYR A 1 95 ? -8.998 -10.236 8.326 1.00 68.31 95 TYR A N 1
ATOM 745 C CA . TYR A 1 95 ? -8.389 -9.410 9.365 1.00 68.31 95 TYR A CA 1
ATOM 746 C C . TYR A 1 95 ? -7.824 -10.331 10.446 1.00 68.31 95 TYR A C 1
ATOM 748 O O . TYR A 1 95 ? -8.510 -11.250 10.890 1.00 68.31 95 TYR A O 1
ATOM 756 N N . GLU A 1 96 ? -6.578 -10.105 10.855 1.00 71.38 96 GLU A N 1
ATOM 757 C CA . GLU A 1 96 ? -5.931 -10.817 11.960 1.00 71.38 96 GLU A CA 1
ATOM 758 C C . GLU A 1 96 ? -5.349 -9.795 12.931 1.00 71.38 96 GLU A C 1
ATOM 760 O O . GLU A 1 96 ? -4.738 -8.815 12.512 1.00 71.38 96 GLU A O 1
ATOM 765 N N . ARG A 1 97 ? -5.550 -10.019 14.231 1.00 71.38 97 ARG A N 1
ATOM 766 C CA . ARG A 1 97 ? -4.933 -9.203 15.276 1.00 71.38 97 ARG A CA 1
ATOM 767 C C . ARG A 1 97 ? -3.554 -9.776 15.588 1.00 71.38 97 ARG A C 1
ATOM 769 O O . ARG A 1 97 ? -3.459 -10.941 15.966 1.00 71.38 97 ARG A O 1
ATOM 776 N N . ARG A 1 98 ? -2.518 -8.949 15.470 1.00 64.00 98 ARG A N 1
ATOM 777 C CA . ARG A 1 98 ? -1.160 -9.240 15.940 1.00 64.00 98 ARG A CA 1
ATOM 778 C C . ARG A 1 98 ? -0.832 -8.298 17.087 1.00 64.00 98 ARG A C 1
ATOM 780 O O . ARG A 1 98 ? -1.207 -7.130 17.052 1.00 64.00 98 ARG A O 1
ATOM 787 N N . GLU A 1 99 ? -0.186 -8.836 18.105 1.00 70.06 99 GLU A N 1
ATOM 788 C CA . GLU A 1 99 ? 0.431 -8.045 19.161 1.00 70.06 99 GLU A CA 1
ATOM 789 C C . GLU A 1 99 ? 1.888 -7.830 18.764 1.00 70.06 99 GLU A C 1
ATOM 791 O O . GLU A 1 99 ? 2.573 -8.789 18.400 1.00 70.06 99 GLU A O 1
ATOM 796 N N . PHE A 1 100 ? 2.328 -6.573 18.759 1.00 64.75 100 PHE A N 1
ATOM 797 C CA . PHE A 1 100 ? 3.717 -6.245 18.477 1.00 64.75 100 PHE A CA 1
ATOM 798 C C . PHE A 1 100 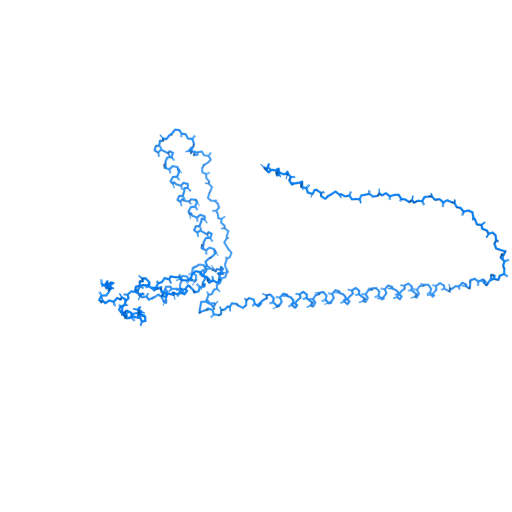? 4.533 -6.610 19.708 1.00 64.75 100 PHE A C 1
ATOM 800 O O . PHE A 1 100 ? 4.307 -6.080 20.796 1.00 64.75 100 PHE A O 1
ATOM 807 N N . ARG A 1 101 ? 5.445 -7.566 19.544 1.00 62.22 101 ARG A N 1
ATOM 808 C CA . ARG A 1 101 ? 6.401 -7.900 20.588 1.00 62.22 101 ARG A CA 1
ATOM 809 C C . ARG A 1 101 ? 7.495 -6.844 20.535 1.00 62.22 101 ARG A C 1
ATOM 811 O O . ARG A 1 101 ? 8.258 -6.795 19.580 1.00 62.22 101 ARG A O 1
ATOM 818 N N . GLU A 1 102 ? 7.543 -6.001 21.553 1.00 64.06 102 GLU A N 1
ATOM 819 C CA . GLU A 1 102 ? 8.656 -5.083 21.749 1.00 64.06 102 GLU A CA 1
ATOM 820 C C . GLU A 1 102 ? 9.885 -5.934 22.096 1.00 64.06 102 GLU A C 1
ATOM 822 O O . GLU A 1 102 ? 9.891 -6.650 23.101 1.00 64.06 102 GLU A O 1
ATOM 827 N N . ASP A 1 103 ? 10.884 -5.962 21.215 1.00 63.88 103 ASP A N 1
ATOM 828 C CA . ASP A 1 103 ? 12.123 -6.667 21.517 1.00 63.88 103 ASP A CA 1
ATOM 829 C C . ASP A 1 103 ? 12.838 -5.939 22.661 1.00 63.88 103 ASP A C 1
ATOM 831 O O . ASP A 1 103 ? 13.063 -4.729 22.625 1.00 63.88 103 ASP A O 1
ATOM 835 N N . GLU A 1 104 ? 13.117 -6.687 23.728 1.00 61.03 104 GLU A N 1
ATOM 836 C CA . GLU A 1 104 ? 13.689 -6.163 24.962 1.00 61.03 104 GLU A CA 1
ATOM 837 C C . GLU A 1 104 ? 15.138 -5.740 24.712 1.00 61.03 104 GLU A C 1
ATOM 839 O O . GLU A 1 104 ? 16.022 -6.562 24.462 1.00 61.03 104 GLU A O 1
ATOM 844 N N . TRP A 1 105 ? 15.367 -4.431 24.740 1.00 63.06 105 TRP A N 1
ATOM 845 C CA . TRP A 1 105 ? 16.674 -3.848 24.491 1.00 63.06 105 TRP A CA 1
ATOM 846 C C . TRP A 1 105 ? 17.662 -4.177 25.607 1.00 63.06 105 TRP A C 1
ATOM 848 O O . TRP A 1 105 ? 17.312 -4.083 26.789 1.00 63.06 105 TRP A O 1
ATOM 858 N N . PRO A 1 106 ? 18.937 -4.452 25.284 1.00 61.00 106 PRO A N 1
ATOM 859 C CA . PRO A 1 106 ? 19.976 -4.427 26.295 1.00 61.00 106 PRO A CA 1
ATOM 860 C C . PRO A 1 106 ? 20.034 -3.011 26.876 1.00 61.00 106 PRO A C 1
ATOM 862 O O . PRO A 1 106 ? 20.295 -2.040 26.173 1.00 61.00 106 PRO A O 1
ATOM 865 N N . SER A 1 107 ? 19.815 -2.881 28.183 1.00 66.69 107 SER A N 1
ATOM 866 C CA . SER A 1 107 ? 19.715 -1.601 28.898 1.00 66.69 107 SER A CA 1
ATOM 867 C C . SER A 1 107 ? 21.016 -0.771 28.927 1.00 66.69 107 SER A C 1
ATOM 869 O O . SER A 1 107 ? 21.149 0.133 29.752 1.00 66.69 107 SER A O 1
ATOM 871 N N . LYS A 1 108 ? 22.024 -1.117 28.116 1.00 68.38 108 LYS A N 1
ATOM 872 C CA . LYS A 1 108 ? 23.387 -0.581 28.183 1.00 68.38 108 LYS A CA 1
ATOM 873 C C . LYS A 1 108 ? 24.031 -0.432 26.796 1.00 68.38 108 LYS A C 1
ATOM 875 O O . LYS A 1 108 ? 25.112 -0.962 26.565 1.00 68.38 108 LYS A O 1
ATOM 880 N N . THR A 1 109 ? 23.387 0.296 25.891 1.00 73.25 109 THR A N 1
ATOM 881 C CA . THR A 1 109 ? 23.971 0.730 24.609 1.00 73.25 109 THR A CA 1
ATOM 882 C C . THR A 1 109 ? 24.265 2.234 24.643 1.00 73.25 109 THR A C 1
ATOM 884 O O . THR A 1 109 ? 23.513 3.024 25.220 1.00 73.25 109 THR A O 1
ATOM 887 N N . THR A 1 110 ? 25.405 2.648 24.089 1.00 82.19 110 THR A N 1
ATOM 888 C CA . THR A 1 110 ? 25.833 4.053 24.013 1.00 82.19 110 THR A CA 1
ATOM 889 C C . THR A 1 110 ? 25.508 4.625 22.634 1.00 82.19 110 THR A C 1
ATOM 891 O O . THR A 1 110 ? 25.983 4.126 21.619 1.00 82.19 110 THR A O 1
ATOM 894 N N . TYR A 1 111 ? 24.712 5.699 22.603 1.00 81.31 111 TYR A N 1
ATOM 895 C CA . TYR A 1 111 ? 24.308 6.377 21.358 1.00 81.31 111 TYR A CA 1
ATOM 896 C C . TYR A 1 111 ? 24.840 7.809 21.235 1.00 81.31 111 TYR A C 1
ATOM 898 O O . TYR A 1 111 ? 25.027 8.313 20.131 1.00 81.31 111 TYR A O 1
ATOM 906 N N . PHE A 1 112 ? 25.072 8.481 22.367 1.00 85.00 112 PHE A N 1
ATOM 907 C CA . PHE A 1 112 ? 25.395 9.910 22.431 1.00 85.00 112 PHE A CA 1
ATOM 908 C C . PHE A 1 112 ? 26.778 10.143 23.046 1.00 85.00 112 PHE A C 1
ATOM 910 O O . PHE A 1 112 ? 26.910 10.779 24.092 1.00 85.00 112 PHE A O 1
ATOM 917 N N . THR A 1 113 ? 27.810 9.597 22.411 1.00 87.75 113 THR A N 1
ATOM 918 C CA . THR A 1 113 ? 29.216 9.834 22.775 1.00 87.75 113 THR A CA 1
ATOM 919 C C . THR A 1 113 ? 29.983 10.432 21.598 1.00 87.75 113 THR A C 1
ATOM 921 O O . THR A 1 113 ? 29.396 10.753 20.564 1.00 87.75 113 THR A O 1
ATOM 924 N N . GLU A 1 114 ? 31.294 10.625 21.755 1.00 89.75 114 GLU A N 1
ATOM 925 C CA . GLU A 1 114 ? 32.155 11.018 20.638 1.00 89.75 114 GLU A CA 1
ATOM 926 C C . GLU A 1 114 ? 32.017 10.021 19.471 1.00 89.75 114 GLU A C 1
ATOM 928 O O . GLU A 1 114 ? 31.849 8.822 19.729 1.00 89.75 114 GLU A O 1
ATOM 933 N N . PRO A 1 115 ? 32.072 10.488 18.206 1.00 89.50 115 PRO A N 1
ATOM 934 C CA . PRO A 1 115 ? 31.937 9.618 17.044 1.00 89.50 115 PRO A CA 1
ATOM 935 C C . PRO A 1 115 ? 32.980 8.498 17.068 1.00 89.50 115 PRO A C 1
ATOM 937 O O . PRO A 1 115 ? 34.184 8.756 17.031 1.00 89.50 115 PRO A O 1
ATOM 940 N N . ASN A 1 116 ? 32.513 7.255 17.126 1.00 91.19 116 ASN A N 1
ATOM 941 C CA . ASN A 1 116 ? 33.340 6.060 17.062 1.00 91.19 116 ASN A CA 1
ATOM 942 C C . ASN A 1 116 ? 32.581 4.947 16.313 1.00 91.19 116 ASN A C 1
ATOM 944 O O . ASN A 1 116 ? 31.383 5.067 16.051 1.00 91.19 116 ASN A O 1
ATOM 948 N N . GLU A 1 117 ? 33.285 3.876 15.950 1.00 91.62 117 GLU A N 1
ATOM 949 C CA . GLU A 1 117 ? 32.711 2.766 15.178 1.00 91.62 117 GLU A CA 1
ATOM 950 C C . GLU A 1 117 ? 31.614 2.010 15.951 1.00 91.62 117 GLU A C 1
ATOM 952 O O . GLU A 1 117 ? 30.616 1.605 15.367 1.00 91.62 117 GLU A O 1
ATOM 957 N N . GLU A 1 118 ? 31.753 1.880 17.272 1.00 88.81 118 GLU A N 1
ATOM 958 C CA . GLU A 1 118 ? 30.775 1.213 18.146 1.00 88.81 118 GLU A CA 1
ATOM 959 C C . GLU A 1 118 ? 2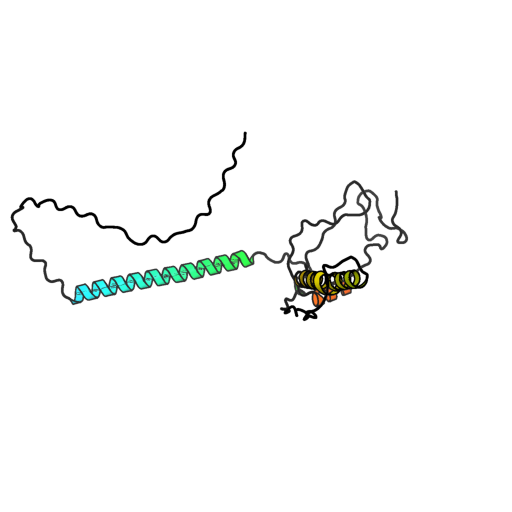9.430 1.959 18.183 1.00 88.81 118 GLU A C 1
ATOM 961 O O . GLU A 1 118 ? 28.365 1.358 18.080 1.00 88.81 118 GLU A O 1
ATOM 966 N N . VAL A 1 119 ? 29.466 3.286 18.284 1.00 89.06 119 VAL A N 1
ATOM 967 C CA . VAL A 1 119 ? 28.292 4.162 18.277 1.00 89.06 119 VAL A CA 1
ATOM 968 C C . VAL A 1 119 ? 27.609 4.102 16.919 1.00 89.06 119 VAL A C 1
ATOM 970 O O . VAL A 1 119 ? 26.385 4.019 16.872 1.00 89.06 119 VAL A O 1
ATOM 973 N N . ASP A 1 120 ? 28.375 4.108 15.826 1.00 89.38 120 ASP A N 1
ATOM 974 C CA . ASP A 1 120 ? 27.822 3.993 14.473 1.00 89.38 120 ASP A CA 1
ATOM 975 C C . ASP A 1 120 ? 27.112 2.644 14.266 1.00 89.38 120 ASP A C 1
ATOM 977 O O . ASP A 1 120 ? 25.978 2.612 13.786 1.00 89.38 120 ASP A O 1
ATOM 981 N N . GLN A 1 121 ? 27.711 1.543 14.738 1.00 87.56 121 GLN A N 1
ATOM 982 C CA . GLN A 1 121 ? 27.088 0.212 14.736 1.00 87.56 121 GLN A CA 1
ATOM 983 C C . GLN A 1 121 ? 25.806 0.177 15.580 1.00 87.56 121 GLN A C 1
ATOM 985 O O . GLN A 1 121 ? 24.773 -0.290 15.098 1.00 87.56 121 GLN A O 1
ATOM 990 N N . ASN A 1 122 ? 25.826 0.748 16.790 1.00 86.81 122 ASN A N 1
ATOM 991 C CA . ASN A 1 122 ? 24.645 0.835 17.655 1.00 86.81 122 ASN A CA 1
ATOM 992 C C . ASN A 1 122 ? 23.499 1.609 16.978 1.00 86.81 122 ASN A C 1
ATOM 994 O O . ASN A 1 122 ? 22.335 1.213 17.075 1.00 86.81 122 ASN A O 1
ATOM 998 N N . TRP A 1 123 ? 23.808 2.711 16.286 1.00 86.12 123 TRP A N 1
ATOM 999 C CA . TRP A 1 123 ? 22.826 3.466 15.502 1.00 86.12 123 TRP A CA 1
ATOM 1000 C C . TRP A 1 123 ? 22.289 2.663 14.316 1.00 86.12 123 TRP A C 1
ATOM 1002 O O . TRP A 1 123 ? 21.086 2.721 14.048 1.00 86.12 123 TRP A O 1
ATOM 1012 N N . HIS A 1 124 ? 23.151 1.908 13.633 1.00 86.31 124 HIS A N 1
ATOM 1013 C CA . HIS A 1 124 ? 22.759 1.043 12.522 1.00 86.31 124 HIS A CA 1
ATOM 1014 C C . HIS A 1 124 ? 21.768 -0.031 12.977 1.00 86.31 124 HIS A C 1
ATOM 1016 O O . HIS A 1 124 ? 20.679 -0.147 12.416 1.00 86.31 124 HIS A O 1
ATOM 1022 N N . GLU A 1 125 ? 22.098 -0.754 14.048 1.00 83.38 125 GLU A N 1
ATOM 1023 C CA . GLU A 1 125 ? 21.233 -1.788 14.620 1.00 83.38 125 GLU A CA 1
ATOM 1024 C C . GLU A 1 125 ? 19.901 -1.205 15.103 1.00 83.38 125 GLU A C 1
ATOM 1026 O O . GLU A 1 125 ? 18.840 -1.757 14.799 1.00 83.38 125 GLU A O 1
ATOM 1031 N N . LEU A 1 126 ? 19.933 -0.050 15.782 1.00 83.25 126 LEU A N 1
ATOM 1032 C CA . LEU A 1 126 ? 18.724 0.646 16.227 1.00 83.25 126 LEU A CA 1
ATOM 1033 C C . LEU A 1 126 ? 17.803 0.995 15.053 1.00 83.25 126 LEU A C 1
ATOM 1035 O O . LEU A 1 126 ? 16.586 0.780 15.106 1.00 83.25 126 LEU A O 1
ATOM 1039 N N . PHE A 1 127 ? 18.377 1.545 13.988 1.00 83.19 127 PHE A N 1
ATOM 1040 C CA . PHE A 1 127 ? 17.607 1.974 12.833 1.00 83.19 127 PHE A CA 1
ATOM 1041 C C . PHE A 1 127 ? 17.036 0.784 12.052 1.00 83.19 127 PHE A C 1
ATOM 1043 O O . PHE A 1 127 ? 15.843 0.778 11.735 1.00 83.19 127 PHE A O 1
ATOM 1050 N N . GLU A 1 128 ? 17.848 -0.235 11.773 1.00 81.19 128 GLU A N 1
ATOM 1051 C CA . GLU A 1 128 ? 17.440 -1.383 10.961 1.00 81.19 128 GLU A CA 1
ATOM 1052 C C . GLU A 1 128 ? 16.500 -2.342 11.693 1.00 81.19 128 GLU A C 1
ATOM 1054 O O . GLU A 1 128 ? 15.458 -2.725 11.152 1.00 81.19 128 GLU A O 1
ATOM 1059 N N . GLN A 1 129 ? 16.846 -2.740 12.917 1.00 77.31 129 GLN A N 1
ATOM 1060 C CA . GLN A 1 129 ? 16.152 -3.834 13.599 1.00 77.31 129 GLN A CA 1
ATOM 1061 C C . GLN A 1 129 ? 14.926 -3.376 14.378 1.00 77.31 129 GLN A C 1
ATOM 1063 O O . GLN A 1 129 ? 14.029 -4.181 14.606 1.00 77.31 129 GLN A O 1
ATOM 1068 N N . HIS A 1 130 ? 14.845 -2.099 14.756 1.00 76.88 130 HIS A N 1
ATOM 1069 C CA . HIS A 1 130 ? 13.710 -1.592 15.521 1.00 76.88 130 HIS A CA 1
ATOM 1070 C C . HIS A 1 130 ? 12.886 -0.578 14.750 1.00 76.88 130 HIS A C 1
ATOM 1072 O O . HIS A 1 130 ? 11.698 -0.801 14.539 1.00 76.88 130 H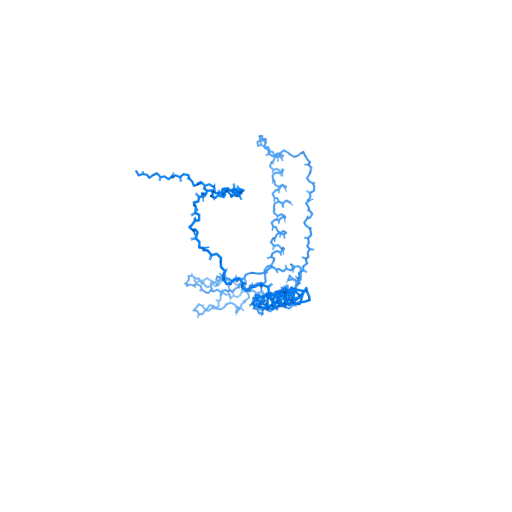IS A O 1
ATOM 1078 N N . CYS A 1 131 ? 13.488 0.518 14.287 1.00 79.69 131 CYS A N 1
ATOM 1079 C CA . CYS A 1 131 ? 12.720 1.573 13.623 1.00 79.69 131 CYS A CA 1
ATOM 1080 C C . CYS A 1 131 ? 12.132 1.090 12.291 1.00 79.69 131 CYS A C 1
ATOM 1082 O O . CYS A 1 131 ? 10.926 1.211 12.062 1.00 79.69 131 CYS A O 1
ATOM 1084 N N . LEU A 1 132 ? 12.960 0.504 11.421 1.00 85.31 132 LEU A N 1
ATOM 1085 C CA . LEU A 1 132 ? 12.488 -0.045 10.150 1.00 85.31 132 LEU A CA 1
ATOM 1086 C C . LEU A 1 132 ? 11.611 -1.283 10.347 1.00 85.31 132 LEU A C 1
ATOM 1088 O O . LEU A 1 132 ? 10.650 -1.459 9.597 1.00 85.31 132 LEU A O 1
ATOM 1092 N N . HIS A 1 133 ? 11.889 -2.109 11.357 1.00 79.88 133 HIS A N 1
ATOM 1093 C CA . HIS A 1 133 ? 11.042 -3.252 11.683 1.00 79.88 133 HIS A CA 1
ATOM 1094 C C . HIS A 1 133 ? 9.640 -2.819 12.124 1.00 79.88 133 HIS A C 1
ATOM 1096 O O . HIS A 1 133 ? 8.664 -3.254 11.518 1.00 79.88 133 HIS A O 1
ATOM 1102 N N . MET A 1 134 ? 9.528 -1.890 13.077 1.00 78.06 134 MET A N 1
ATOM 1103 C CA . MET A 1 134 ? 8.241 -1.345 13.520 1.00 78.06 134 MET A CA 1
ATOM 1104 C C . MET A 1 134 ? 7.494 -0.644 12.383 1.00 78.06 134 MET A C 1
ATOM 1106 O O . MET A 1 134 ? 6.283 -0.814 12.237 1.00 78.06 134 MET A O 1
ATOM 1110 N N . LEU A 1 135 ? 8.199 0.118 11.538 1.00 84.06 135 LEU A N 1
ATOM 1111 C CA . LEU A 1 135 ? 7.585 0.753 10.371 1.00 84.06 135 LEU A CA 1
ATOM 1112 C C . LEU A 1 135 ? 7.037 -0.297 9.400 1.00 84.06 135 LEU A C 1
ATOM 1114 O O . LEU A 1 135 ? 5.899 -0.186 8.946 1.00 84.06 135 LEU A O 1
ATOM 1118 N N . LYS A 1 136 ? 7.831 -1.327 9.099 1.00 83.50 136 LYS A N 1
ATOM 1119 C CA . LYS A 1 136 ? 7.425 -2.445 8.247 1.00 83.50 136 LYS A CA 1
ATOM 1120 C C . LYS A 1 136 ? 6.204 -3.152 8.828 1.00 83.50 136 LYS A C 1
ATOM 1122 O O . LYS A 1 136 ? 5.244 -3.380 8.099 1.00 83.50 136 LYS A O 1
ATOM 1127 N N . GLU A 1 137 ? 6.219 -3.478 10.113 1.00 73.94 137 GLU A N 1
ATOM 1128 C CA . GLU A 1 137 ? 5.104 -4.118 10.806 1.00 73.94 137 GLU A CA 1
ATOM 1129 C C . GLU A 1 137 ? 3.831 -3.256 10.779 1.00 73.94 137 GLU A C 1
ATOM 1131 O O . GLU A 1 137 ? 2.746 -3.763 10.481 1.00 73.94 137 GLU A O 1
ATOM 1136 N N . GLY A 1 138 ? 3.963 -1.942 10.984 1.00 78.12 138 GLY A N 1
ATOM 1137 C CA . GLY A 1 138 ? 2.867 -0.981 10.860 1.00 78.12 138 GLY A CA 1
ATOM 1138 C C . GLY A 1 138 ? 2.291 -0.916 9.442 1.00 78.12 138 GLY A C 1
ATOM 1139 O O . GLY A 1 138 ? 1.076 -1.012 9.264 1.00 78.12 138 GLY A O 1
ATOM 1140 N N . VAL A 1 139 ? 3.153 -0.837 8.423 1.00 82.31 139 VAL A N 1
ATOM 1141 C CA . VAL A 1 139 ? 2.749 -0.839 7.005 1.00 82.31 139 VAL A CA 1
ATOM 1142 C C . VAL A 1 139 ? 2.091 -2.164 6.616 1.00 82.31 139 VAL A C 1
ATOM 1144 O O . VAL A 1 139 ? 1.075 -2.162 5.926 1.00 82.31 139 VAL A O 1
ATOM 1147 N N . MET A 1 140 ? 2.618 -3.300 7.079 1.00 73.50 140 MET A N 1
ATOM 1148 C CA . MET A 1 140 ? 2.036 -4.623 6.825 1.00 73.50 140 MET A CA 1
ATOM 1149 C C . MET A 1 140 ? 0.666 -4.785 7.494 1.00 73.50 140 MET A C 1
ATOM 1151 O O . MET A 1 140 ? -0.234 -5.375 6.897 1.00 73.50 140 MET A O 1
ATOM 1155 N N . CYS A 1 141 ? 0.485 -4.246 8.704 1.00 67.69 141 CYS A N 1
ATOM 1156 C CA . CYS A 1 141 ? -0.808 -4.210 9.396 1.00 67.69 141 CYS A CA 1
ATOM 1157 C C . CYS A 1 141 ? -1.825 -3.332 8.647 1.00 67.69 141 CYS A C 1
ATOM 1159 O O . CYS A 1 141 ? -3.013 -3.653 8.576 1.00 67.69 141 CYS A O 1
ATOM 1161 N N . GLN A 1 142 ? -1.345 -2.250 8.033 1.00 72.62 142 GLN A N 1
ATOM 1162 C CA . GLN A 1 142 ? -2.134 -1.359 7.192 1.00 72.62 142 GLN A CA 1
ATOM 1163 C C . GLN A 1 142 ? -2.105 -1.728 5.704 1.00 72.62 142 GLN A C 1
ATOM 1165 O O . GLN A 1 142 ? -2.362 -0.862 4.870 1.00 72.62 142 GLN A O 1
ATOM 1170 N N . GLY A 1 143 ? -1.829 -2.994 5.364 1.00 70.75 143 GLY A N 1
ATOM 1171 C CA . GLY A 1 143 ? -1.753 -3.439 3.975 1.00 70.75 143 GLY A CA 1
ATOM 1172 C C . GLY A 1 143 ? -3.008 -3.031 3.210 1.00 70.75 143 GLY A C 1
ATOM 1173 O O . GLY A 1 143 ? -4.111 -3.376 3.619 1.00 70.75 143 GLY A O 1
ATOM 1174 N N . ASP A 1 144 ? -2.846 -2.265 2.139 1.00 69.88 144 ASP A N 1
ATOM 1175 C CA . ASP A 1 144 ? -3.963 -1.764 1.353 1.00 69.88 144 ASP A CA 1
ATOM 1176 C C . ASP A 1 144 ? -4.145 -2.577 0.069 1.00 69.88 144 ASP A C 1
ATOM 1178 O O . ASP A 1 144 ? -3.184 -2.922 -0.617 1.00 69.88 144 ASP A O 1
ATOM 1182 N N . THR A 1 145 ? -5.400 -2.893 -0.251 1.00 71.44 145 THR A N 1
ATOM 1183 C CA . THR A 1 145 ? -5.763 -3.669 -1.450 1.00 71.44 145 THR A CA 1
ATOM 1184 C C . THR A 1 145 ? -6.405 -2.831 -2.539 1.00 71.44 145 THR A C 1
ATOM 1186 O O . THR A 1 145 ? -6.825 -3.381 -3.566 1.00 71.44 145 THR A O 1
ATOM 1189 N N . THR A 1 146 ? -6.499 -1.520 -2.337 1.00 72.31 146 THR A N 1
ATOM 1190 C CA . THR A 1 146 ? -7.056 -0.630 -3.339 1.00 72.31 146 THR A CA 1
ATOM 1191 C C . THR A 1 146 ? -6.206 -0.656 -4.600 1.00 72.31 146 THR A C 1
ATOM 1193 O O . THR A 1 146 ? -4.979 -0.559 -4.582 1.00 72.31 146 THR A O 1
ATOM 1196 N N . LEU A 1 147 ? -6.883 -0.791 -5.740 1.00 71.38 147 LEU A N 1
ATOM 1197 C CA . LEU A 1 147 ? -6.228 -0.784 -7.039 1.00 71.38 147 LEU A CA 1
ATOM 1198 C C . LEU A 1 147 ? -5.629 0.598 -7.315 1.00 71.38 147 LEU A C 1
ATOM 1200 O O . LEU A 1 147 ? -6.347 1.569 -7.559 1.00 71.38 147 LEU A O 1
ATOM 1204 N N . LEU A 1 148 ? -4.300 0.665 -7.343 1.00 77.88 148 LEU A N 1
ATOM 1205 C CA . LEU A 1 148 ? -3.570 1.796 -7.902 1.00 77.88 148 LEU A CA 1
ATOM 1206 C C . LEU A 1 148 ? -3.752 1.790 -9.421 1.00 77.88 148 LEU A C 1
ATOM 1208 O O . LEU A 1 148 ? -3.172 0.977 -10.138 1.00 77.88 148 LEU A O 1
ATOM 1212 N N . THR A 1 149 ? -4.594 2.694 -9.915 1.00 81.38 149 THR A N 1
ATOM 1213 C CA . THR A 1 149 ? -4.783 2.877 -11.359 1.00 81.38 149 THR A CA 1
ATOM 1214 C C . THR A 1 149 ? -3.590 3.615 -11.960 1.00 81.38 149 THR A C 1
ATOM 1216 O O . THR A 1 149 ? -2.924 4.394 -11.281 1.00 81.38 149 THR A O 1
ATOM 1219 N N . MET A 1 150 ? -3.300 3.385 -13.240 1.00 84.19 150 MET A N 1
ATOM 1220 C CA . MET A 1 150 ? -2.263 4.121 -13.964 1.00 84.19 150 MET A CA 1
ATOM 1221 C C . MET A 1 150 ? -2.910 5.136 -14.909 1.00 84.19 150 MET A C 1
ATOM 1223 O O . MET A 1 150 ? -3.982 4.882 -15.461 1.00 84.19 150 MET A O 1
ATOM 1227 N N . LYS A 1 151 ? -2.265 6.287 -15.105 1.00 86.69 151 LYS A N 1
ATOM 1228 C CA . LYS A 1 151 ? -2.687 7.315 -16.061 1.00 86.69 151 LYS A CA 1
ATOM 1229 C C . LYS A 1 151 ? -1.541 7.686 -16.993 1.00 86.69 151 LYS A C 1
ATOM 1231 O O . LYS A 1 151 ? -0.388 7.778 -16.576 1.00 86.69 151 LYS A O 1
ATOM 1236 N N . TRP A 1 152 ? -1.875 7.949 -18.248 1.00 86.81 152 TRP A N 1
ATOM 1237 C CA . TRP A 1 152 ? -0.931 8.491 -19.218 1.00 86.81 152 TRP A CA 1
ATOM 1238 C C . TRP A 1 152 ? -0.730 9.981 -18.952 1.00 86.81 152 TRP A C 1
ATOM 1240 O O . TRP A 1 152 ? -1.700 10.721 -18.769 1.00 86.81 152 TRP A O 1
ATOM 1250 N N . ASN A 1 153 ? 0.526 10.418 -18.895 1.00 83.69 153 ASN A N 1
ATOM 1251 C CA . ASN A 1 153 ? 0.858 11.837 -18.933 1.00 83.69 153 ASN A CA 1
ATOM 1252 C C . ASN A 1 153 ? 1.261 12.213 -20.368 1.00 83.69 153 ASN A C 1
ATOM 1254 O O . ASN A 1 153 ? 1.491 11.348 -21.203 1.00 83.69 153 ASN A O 1
ATOM 1258 N N . GLN A 1 154 ? 1.325 13.505 -20.673 1.00 79.69 154 GLN A N 1
ATOM 1259 C CA . GLN A 1 154 ? 1.686 13.964 -22.021 1.00 79.69 154 GLN A CA 1
ATOM 1260 C C . GLN A 1 154 ? 3.202 13.959 -22.280 1.00 79.69 154 GLN A C 1
ATOM 1262 O O . GLN A 1 154 ? 3.629 14.280 -23.381 1.00 79.69 154 GLN A O 1
ATOM 1267 N N . LEU A 1 155 ? 4.015 13.656 -21.264 1.00 80.56 155 LEU A N 1
ATOM 1268 C CA . LEU A 1 155 ? 5.464 13.865 -21.279 1.00 80.56 155 LEU A CA 1
ATOM 1269 C C . LEU A 1 155 ? 6.258 12.576 -21.507 1.00 80.56 155 LEU A C 1
ATOM 1271 O O . LEU A 1 155 ? 7.470 12.647 -21.684 1.00 80.56 155 LEU A O 1
ATOM 1275 N N . GLY A 1 156 ? 5.619 11.405 -21.480 1.00 79.88 156 GLY A N 1
ATOM 1276 C CA . GLY A 1 156 ? 6.333 10.144 -21.601 1.00 79.88 156 GLY A CA 1
ATOM 1277 C C . GLY A 1 156 ? 5.466 8.978 -22.050 1.00 79.88 156 GLY A C 1
ATOM 1278 O O . GLY A 1 156 ? 4.264 8.920 -21.806 1.00 79.88 156 GLY A O 1
ATOM 1279 N N . ARG A 1 157 ? 6.133 8.005 -22.674 1.00 83.56 157 ARG A N 1
ATOM 1280 C CA . ARG A 1 157 ? 5.543 6.748 -23.147 1.00 83.56 157 ARG A CA 1
ATOM 1281 C C . ARG A 1 157 ? 5.179 5.777 -22.028 1.00 83.56 157 ARG A C 1
ATOM 1283 O O . ARG A 1 157 ? 4.542 4.776 -22.310 1.00 83.56 157 ARG A O 1
ATOM 1290 N N . VAL A 1 158 ? 5.577 6.042 -20.783 1.00 86.81 158 VAL A N 1
ATOM 1291 C CA . VAL A 1 158 ? 5.333 5.173 -19.621 1.00 86.81 158 VAL A CA 1
ATOM 1292 C C . VAL A 1 158 ? 4.228 5.784 -18.755 1.00 86.81 158 VAL A C 1
ATOM 1294 O O . VAL A 1 158 ? 4.287 6.981 -18.455 1.00 86.81 158 VAL A O 1
ATOM 1297 N N . PRO A 1 159 ? 3.218 5.003 -18.332 1.00 86.88 159 PRO A N 1
ATOM 1298 C CA . PRO A 1 159 ? 2.138 5.544 -17.528 1.00 86.88 159 PRO A CA 1
ATOM 1299 C C . PRO A 1 159 ? 2.601 5.770 -16.083 1.00 86.88 159 PRO A C 1
ATOM 1301 O O . PRO A 1 159 ? 3.404 5.012 -15.540 1.00 86.88 159 PRO A O 1
ATOM 1304 N N . ILE A 1 160 ? 2.059 6.802 -15.438 1.00 85.38 160 ILE A N 1
ATOM 1305 C CA . ILE A 1 160 ? 2.338 7.126 -14.034 1.00 85.38 160 ILE A CA 1
ATOM 1306 C C . ILE A 1 160 ? 1.209 6.629 -13.130 1.00 85.38 160 ILE A C 1
ATOM 1308 O O . ILE A 1 160 ? 0.043 6.603 -13.527 1.00 85.38 160 ILE A O 1
ATOM 1312 N N . ALA A 1 161 ? 1.540 6.252 -11.897 1.00 82.94 161 ALA A N 1
ATOM 1313 C CA . ALA A 1 161 ? 0.548 5.808 -10.924 1.00 82.94 161 ALA A CA 1
ATOM 1314 C C . ALA A 1 161 ? -0.388 6.953 -10.486 1.00 82.94 161 ALA A C 1
ATOM 1316 O O . ALA A 1 161 ? 0.013 8.114 -10.355 1.00 82.94 161 ALA A O 1
ATOM 1317 N N . ASN A 1 162 ? -1.654 6.617 -10.252 1.00 77.19 162 ASN A N 1
ATOM 1318 C CA . ASN A 1 162 ? -2.670 7.494 -9.690 1.00 77.19 162 ASN A CA 1
ATOM 1319 C C . ASN A 1 162 ? -2.889 7.159 -8.207 1.00 77.19 162 ASN A C 1
ATOM 1321 O O . ASN A 1 162 ? -3.557 6.183 -7.864 1.00 77.19 162 ASN A O 1
ATOM 1325 N N . PHE A 1 163 ? -2.356 8.011 -7.334 1.00 76.00 163 PHE A N 1
ATOM 1326 C CA . PHE A 1 163 ? -2.396 7.843 -5.878 1.00 76.00 163 PHE A CA 1
ATOM 1327 C C . PHE A 1 163 ? -3.653 8.419 -5.208 1.00 76.00 163 PHE A C 1
ATOM 1329 O O . PHE A 1 163 ? -3.723 8.483 -3.990 1.00 76.00 163 PHE A O 1
ATOM 1336 N N . SER A 1 164 ? -4.658 8.854 -5.972 1.00 72.19 164 SER A N 1
ATOM 1337 C CA . SER A 1 164 ? -5.878 9.463 -5.414 1.00 72.19 164 SER A CA 1
ATOM 1338 C C . SER A 1 164 ? -6.934 8.439 -4.952 1.00 72.19 164 SER A C 1
ATOM 1340 O O . SER A 1 164 ? -8.096 8.805 -4.762 1.00 72.19 164 SER A O 1
ATOM 1342 N N . SER A 1 165 ? -6.578 7.160 -4.831 1.00 60.38 165 SER A N 1
ATOM 1343 C CA . SER A 1 165 ? -7.537 6.082 -4.562 1.00 60.38 165 SER A CA 1
ATOM 1344 C C . SER A 1 165 ? -7.742 5.889 -3.048 1.00 60.38 165 SER A C 1
ATOM 1346 O O . SER A 1 165 ? -6.776 5.980 -2.302 1.00 60.38 165 SER A O 1
ATOM 1348 N N . PRO A 1 166 ? -8.971 5.641 -2.558 1.00 61.94 166 PRO A N 1
ATOM 1349 C CA . PRO A 1 166 ? -9.235 5.471 -1.124 1.00 61.94 166 PRO A CA 1
ATOM 1350 C C . PRO A 1 166 ? -8.694 4.128 -0.598 1.00 61.94 166 PRO A C 1
ATOM 1352 O O . PRO A 1 166 ? -8.963 3.103 -1.208 1.00 61.94 166 PRO A O 1
ATOM 1355 N N . HIS A 1 167 ? -7.986 4.116 0.536 1.00 61.81 167 HIS A N 1
ATOM 1356 C CA . HIS A 1 167 ? -7.231 2.958 1.056 1.00 61.81 167 HIS A CA 1
ATOM 1357 C C . HIS A 1 167 ? -7.898 2.282 2.281 1.00 61.81 167 HIS A C 1
ATOM 1359 O O . HIS A 1 167 ? -8.553 2.963 3.076 1.00 61.81 167 HIS A O 1
ATOM 1365 N N . GLN A 1 168 ? -7.723 0.963 2.468 1.00 58.34 168 GLN A N 1
ATOM 1366 C CA . GLN A 1 168 ? -8.252 0.194 3.614 1.00 58.34 168 GLN A CA 1
ATOM 1367 C C . GLN A 1 168 ? -7.333 -0.982 4.017 1.00 58.34 168 GLN A C 1
ATOM 1369 O O . GLN A 1 168 ? -6.865 -1.721 3.160 1.00 58.34 168 GLN A O 1
ATOM 1374 N N . CYS A 1 169 ? -7.112 -1.195 5.322 1.00 65.12 169 CYS A N 1
ATOM 1375 C CA . CYS A 1 169 ? -6.161 -2.188 5.859 1.00 65.12 169 CYS A CA 1
ATOM 1376 C C . CYS A 1 169 ? -6.613 -3.660 5.685 1.00 65.12 169 CYS A C 1
ATOM 1378 O O . CYS A 1 169 ? -7.814 -3.930 5.770 1.00 65.12 169 CYS A O 1
ATOM 1380 N N . VAL A 1 170 ? -5.678 -4.616 5.515 1.00 71.00 170 VAL A N 1
ATOM 1381 C CA . VAL A 1 170 ? -5.924 -6.069 5.331 1.00 71.00 170 VAL A CA 1
ATOM 1382 C C . VAL A 1 170 ? -4.814 -6.969 5.910 1.00 71.00 170 VAL A C 1
ATOM 1384 O O . VAL A 1 170 ? -3.681 -6.535 6.094 1.00 71.00 170 VAL A O 1
ATOM 1387 N N . LYS A 1 171 ? -5.091 -8.272 6.115 1.00 73.81 171 LYS A N 1
ATOM 1388 C CA . LYS A 1 171 ? -4.072 -9.291 6.456 1.00 73.81 171 LYS A CA 1
ATOM 1389 C C . LYS A 1 171 ? -3.094 -9.537 5.298 1.00 73.81 171 LYS A C 1
ATOM 1391 O O . LYS A 1 171 ? -3.464 -10.111 4.268 1.00 73.81 171 LYS A O 1
ATOM 1396 N N . TRP A 1 172 ? -1.830 -9.191 5.532 1.00 77.19 172 TRP A N 1
ATOM 1397 C CA . TRP A 1 172 ? -0.742 -9.213 4.551 1.00 77.19 172 TRP A CA 1
ATOM 1398 C C . TRP A 1 172 ? -0.508 -10.565 3.857 1.00 77.19 172 TRP A C 1
ATOM 1400 O O . TRP A 1 172 ? -0.487 -10.621 2.630 1.00 77.19 172 TRP A O 1
ATOM 1410 N N . ASP A 1 173 ? -0.368 -11.667 4.599 1.00 83.25 173 ASP A N 1
ATOM 1411 C CA . ASP A 1 173 ? 0.062 -12.949 4.007 1.00 83.25 173 ASP A CA 1
ATOM 1412 C C . ASP A 1 173 ? -0.926 -13.486 2.968 1.00 83.25 173 ASP A C 1
ATOM 1414 O O . ASP A 1 173 ? -0.545 -13.909 1.877 1.00 83.25 173 ASP A O 1
ATOM 1418 N N . ARG A 1 174 ? -2.220 -13.402 3.286 1.00 79.88 174 ARG A N 1
ATOM 1419 C CA . ARG A 1 174 ? -3.304 -13.844 2.405 1.00 79.88 174 ARG A CA 1
ATOM 1420 C C . ARG A 1 174 ? -3.434 -12.944 1.179 1.00 79.88 174 ARG A C 1
ATOM 1422 O O . ARG A 1 174 ? -3.680 -13.429 0.076 1.00 79.88 174 ARG A O 1
ATOM 1429 N N . MET A 1 175 ? -3.246 -11.637 1.368 1.00 81.81 175 MET A N 1
ATOM 1430 C CA . MET A 1 175 ? -3.172 -10.693 0.259 1.00 81.81 175 MET A CA 1
ATOM 1431 C C . MET A 1 175 ? -2.012 -11.057 -0.672 1.00 81.81 175 MET A C 1
ATOM 1433 O O . MET A 1 175 ? -2.218 -11.180 -1.877 1.00 81.81 175 MET A O 1
ATOM 1437 N N . MET A 1 176 ? -0.816 -11.297 -0.133 1.00 83.94 176 MET A N 1
ATOM 1438 C CA . MET A 1 176 ? 0.359 -11.633 -0.938 1.00 83.94 176 MET A CA 1
ATOM 1439 C C . MET A 1 176 ? 0.240 -12.986 -1.640 1.00 83.94 176 MET A C 1
ATOM 1441 O O . MET A 1 176 ? 0.728 -13.123 -2.760 1.00 83.94 176 MET A O 1
ATOM 1445 N N . GLU A 1 177 ? -0.426 -13.972 -1.043 1.00 88.62 177 GLU A N 1
ATOM 1446 C CA . GLU A 1 177 ? -0.761 -15.232 -1.716 1.00 88.62 177 GLU A CA 1
ATOM 1447 C C . GLU A 1 177 ? -1.667 -14.991 -2.937 1.00 88.62 177 GLU A C 1
ATOM 1449 O O . GLU A 1 177 ? -1.380 -15.460 -4.045 1.00 88.62 177 GLU A O 1
ATOM 1454 N N . TRP A 1 178 ? -2.716 -14.181 -2.763 1.00 84.88 178 TRP A N 1
ATOM 1455 C CA . TRP A 1 178 ? -3.606 -13.791 -3.855 1.00 84.88 178 TRP A CA 1
ATOM 1456 C C . TRP A 1 178 ? -2.861 -13.023 -4.959 1.00 84.88 178 TRP A C 1
ATOM 1458 O O . TRP A 1 178 ? -3.023 -13.371 -6.133 1.00 84.88 178 TRP A O 1
ATOM 1468 N N . VAL A 1 179 ? -2.012 -12.051 -4.595 1.00 85.88 179 VAL A N 1
ATOM 1469 C CA . VAL A 1 179 ? -1.208 -11.247 -5.536 1.00 85.88 179 VAL A CA 1
ATOM 1470 C C . VAL A 1 179 ? -0.247 -12.131 -6.324 1.00 85.88 179 VAL A C 1
ATOM 1472 O O . VAL A 1 179 ? -0.235 -12.072 -7.549 1.00 85.88 179 VAL A O 1
ATOM 1475 N N . LYS A 1 180 ? 0.529 -12.989 -5.650 1.00 87.06 180 LYS A N 1
ATOM 1476 C CA . LYS A 1 180 ? 1.542 -13.840 -6.298 1.00 87.06 180 LYS A CA 1
ATOM 1477 C C . LYS A 1 180 ? 0.936 -14.748 -7.366 1.00 87.06 180 LYS A C 1
ATOM 1479 O O . LYS A 1 180 ? 1.498 -14.867 -8.446 1.00 87.06 180 LYS A O 1
ATOM 1484 N N . SER A 1 181 ? -0.230 -15.337 -7.094 1.00 88.44 181 SER A N 1
ATOM 1485 C CA . SER A 1 181 ? -0.923 -16.211 -8.057 1.00 88.44 181 SER A CA 1
ATOM 1486 C C . SER A 1 181 ? -1.452 -15.491 -9.308 1.00 88.44 181 SER A C 1
ATOM 1488 O O . SER A 1 181 ? -1.818 -16.148 -10.279 1.00 88.44 181 SER A O 1
ATOM 1490 N N . ARG A 1 182 ? -1.523 -14.155 -9.284 1.00 87.25 182 ARG A N 1
ATOM 1491 C CA . ARG A 1 182 ? -2.070 -13.307 -10.358 1.00 87.25 182 ARG A CA 1
ATOM 1492 C C . ARG A 1 182 ? -1.060 -12.282 -10.873 1.00 87.25 182 ARG A C 1
ATOM 1494 O O . ARG A 1 182 ? -1.428 -11.407 -11.653 1.00 87.25 182 ARG A O 1
ATOM 1501 N N . ALA A 1 183 ? 0.191 -12.376 -10.429 1.00 86.56 183 ALA A N 1
ATOM 1502 C CA . ALA A 1 183 ? 1.261 -11.528 -10.914 1.00 86.56 183 ALA A CA 1
ATOM 1503 C C . ALA A 1 183 ? 1.517 -11.839 -12.395 1.00 86.56 183 ALA A C 1
ATOM 1505 O O . ALA A 1 183 ? 1.575 -13.001 -12.798 1.00 86.56 183 ALA A O 1
ATOM 1506 N N . PHE A 1 184 ? 1.668 -10.791 -13.196 1.00 88.69 184 PHE A N 1
ATOM 1507 C CA . PHE A 1 184 ? 2.036 -10.880 -14.603 1.00 88.69 184 PHE A CA 1
ATOM 1508 C C . PHE A 1 184 ? 3.201 -9.931 -14.881 1.00 88.69 184 PHE A C 1
ATOM 1510 O O . PHE A 1 184 ? 3.435 -8.983 -14.129 1.00 88.69 184 PHE A O 1
ATOM 1517 N N . ASP A 1 185 ? 3.941 -10.198 -15.954 1.00 88.50 185 ASP A N 1
ATOM 1518 C CA . ASP A 1 185 ? 5.027 -9.329 -16.398 1.00 88.50 185 ASP A CA 1
ATOM 1519 C C . ASP A 1 185 ? 4.444 -8.077 -17.066 1.00 88.50 185 ASP A C 1
ATOM 1521 O O . ASP A 1 185 ? 3.967 -8.123 -18.200 1.00 88.50 185 ASP A O 1
ATOM 1525 N N . ALA A 1 186 ? 4.458 -6.956 -16.342 1.00 86.69 186 ALA A N 1
ATOM 1526 C CA . ALA A 1 186 ? 3.978 -5.671 -16.845 1.00 86.69 186 ALA A CA 1
ATOM 1527 C C . ALA A 1 186 ? 4.860 -5.095 -17.971 1.00 86.69 186 ALA A C 1
ATOM 1529 O O . ALA A 1 186 ? 4.427 -4.172 -18.661 1.00 86.69 186 ALA A O 1
ATOM 1530 N N . PHE A 1 187 ? 6.072 -5.626 -18.158 1.00 87.81 187 PHE A N 1
ATOM 1531 C CA . PHE A 1 187 ? 7.047 -5.168 -19.151 1.00 87.81 187 PHE A CA 1
ATOM 1532 C C . PHE A 1 187 ? 7.123 -6.078 -20.381 1.00 87.81 187 PHE A C 1
ATOM 1534 O O . PHE A 1 187 ? 7.951 -5.852 -21.262 1.00 87.81 187 PHE A O 1
ATOM 1541 N N . ALA A 1 188 ? 6.273 -7.104 -20.456 1.00 90.69 188 ALA A N 1
ATOM 1542 C CA . ALA A 1 188 ? 6.186 -7.942 -21.638 1.00 90.69 188 ALA A CA 1
ATOM 1543 C C . ALA A 1 188 ? 5.639 -7.157 -22.842 1.00 90.69 188 ALA A C 1
ATOM 1545 O O . ALA A 1 188 ? 4.839 -6.221 -22.712 1.00 90.69 188 ALA A O 1
ATOM 1546 N N . ASP A 1 189 ? 6.062 -7.575 -24.031 1.00 90.56 189 ASP A N 1
ATOM 1547 C CA . ASP A 1 189 ? 5.699 -6.912 -25.277 1.00 90.56 189 ASP A CA 1
ATOM 1548 C C . ASP A 1 189 ? 4.176 -6.898 -25.470 1.00 90.56 189 ASP A C 1
ATOM 1550 O O . ASP A 1 189 ? 3.479 -7.896 -25.274 1.00 90.56 189 ASP A O 1
ATOM 1554 N N . GLY A 1 190 ? 3.646 -5.732 -25.841 1.00 87.12 190 GLY A N 1
ATOM 1555 C CA . GLY A 1 190 ? 2.215 -5.532 -26.081 1.00 87.12 190 GLY A CA 1
ATOM 1556 C C . GLY A 1 190 ? 1.328 -5.410 -24.834 1.00 87.12 190 GLY A C 1
ATOM 1557 O O . GLY A 1 190 ? 0.134 -5.155 -24.991 1.00 87.12 190 GLY A O 1
ATOM 1558 N N . VAL A 1 191 ? 1.868 -5.526 -23.613 1.00 90.38 191 VAL A N 1
ATOM 1559 C CA . VAL A 1 191 ? 1.096 -5.326 -22.366 1.00 90.38 191 VAL A CA 1
ATOM 1560 C C . VAL A 1 191 ? 0.786 -3.849 -22.124 1.00 90.38 191 VAL A C 1
ATOM 1562 O O . VAL A 1 191 ? -0.326 -3.492 -21.734 1.00 90.38 191 VAL A O 1
ATOM 1565 N N . LEU A 1 192 ? 1.760 -2.976 -22.385 1.00 90.81 192 LEU A N 1
ATOM 1566 C CA . LEU A 1 192 ? 1.617 -1.530 -22.263 1.00 90.81 192 LEU A CA 1
ATOM 1567 C C . LEU A 1 192 ? 1.613 -0.895 -23.656 1.00 90.81 192 LEU A C 1
ATOM 1569 O O . LEU A 1 192 ? 2.618 -0.906 -24.366 1.00 90.81 192 LEU A O 1
ATOM 1573 N N . MET A 1 193 ? 0.463 -0.330 -24.026 1.00 89.44 193 MET A N 1
ATOM 1574 C CA . MET A 1 193 ? 0.239 0.374 -25.289 1.00 89.44 193 MET A CA 1
ATOM 1575 C C . MET A 1 193 ? -0.165 1.819 -25.000 1.00 89.44 193 MET A C 1
ATOM 1577 O O . MET A 1 193 ? -1.253 2.075 -24.474 1.00 89.44 193 MET A O 1
ATOM 1581 N N . HIS A 1 194 ? 0.702 2.769 -25.345 1.00 90.31 194 HIS A N 1
ATOM 1582 C CA . HIS A 1 194 ? 0.382 4.186 -25.245 1.00 90.31 194 HIS A CA 1
ATOM 1583 C C . HIS A 1 194 ? -0.612 4.569 -26.357 1.00 90.31 194 HIS A C 1
ATOM 1585 O O . HIS A 1 194 ? -0.346 4.268 -27.524 1.00 90.31 194 HIS A O 1
ATOM 1591 N N . PRO A 1 195 ? -1.702 5.305 -26.064 1.00 89.38 195 PRO A N 1
ATOM 1592 C CA . PRO A 1 195 ? -2.712 5.673 -27.066 1.00 89.38 195 PRO A CA 1
ATOM 1593 C C . PRO A 1 195 ? -2.166 6.418 -28.296 1.00 89.38 195 PRO A C 1
ATOM 1595 O O . PRO A 1 195 ? -2.751 6.353 -29.369 1.00 89.38 195 PRO A O 1
ATOM 1598 N N . GLN A 1 196 ? -1.064 7.152 -28.119 1.00 87.25 196 GLN A N 1
ATOM 1599 C CA . GLN A 1 196 ? -0.419 7.964 -29.163 1.00 87.25 196 GLN A CA 1
ATOM 1600 C C . GLN A 1 196 ? 0.889 7.364 -29.704 1.00 87.25 196 GLN A C 1
ATOM 1602 O O . GLN A 1 196 ? 1.128 7.434 -30.902 1.00 87.25 196 GLN A O 1
ATOM 1607 N N . PHE A 1 197 ? 1.735 6.786 -28.842 1.00 86.62 197 PHE A N 1
ATOM 1608 C CA . PHE A 1 197 ? 3.092 6.357 -29.203 1.00 86.62 197 PHE A CA 1
ATOM 1609 C C . PHE A 1 197 ? 3.184 4.857 -29.519 1.00 86.62 197 PHE A C 1
ATOM 1611 O O . PHE A 1 197 ? 4.229 4.385 -29.953 1.00 86.62 197 PHE A O 1
ATOM 1618 N N . GLY A 1 198 ? 2.096 4.104 -29.329 1.00 88.50 198 GLY A N 1
ATOM 1619 C CA . GLY A 1 198 ? 2.069 2.668 -29.587 1.00 88.50 198 GLY A CA 1
ATOM 1620 C C . GLY A 1 198 ? 2.769 1.856 -28.486 1.00 88.50 198 GLY A C 1
ATOM 1621 O O . GLY A 1 198 ? 2.630 2.200 -27.308 1.00 88.50 198 GLY A O 1
ATOM 1622 N N . PRO A 1 199 ? 3.450 0.745 -28.823 1.00 91.94 199 PRO A N 1
ATOM 1623 C CA . PRO A 1 199 ? 4.011 -0.171 -27.833 1.00 91.94 199 PRO A CA 1
ATOM 1624 C C . PRO A 1 199 ? 5.119 0.484 -27.009 1.00 91.94 199 PRO A C 1
ATOM 1626 O O . PRO A 1 199 ? 6.037 1.098 -27.549 1.00 91.94 199 PRO A O 1
ATOM 1629 N N . VAL A 1 200 ? 5.037 0.321 -25.686 1.00 91.44 200 VAL A N 1
ATOM 1630 C CA . VAL A 1 200 ? 6.051 0.836 -24.752 1.00 91.44 200 VAL A CA 1
ATOM 1631 C C . VAL A 1 200 ? 7.300 -0.052 -24.745 1.00 91.44 200 VAL A C 1
ATOM 1633 O O . VAL A 1 200 ? 8.409 0.461 -24.611 1.00 91.44 200 VAL A O 1
ATOM 1636 N N . PHE A 1 201 ? 7.122 -1.363 -24.929 1.00 92.12 201 PHE A N 1
ATOM 1637 C CA . PHE A 1 201 ? 8.193 -2.360 -24.962 1.00 92.12 201 PHE A CA 1
ATOM 1638 C C . PHE A 1 201 ? 8.158 -3.169 -26.261 1.00 92.12 201 PHE A C 1
ATOM 1640 O O . PHE A 1 201 ? 7.077 -3.551 -26.724 1.00 92.12 201 PHE A O 1
ATOM 1647 N N . VAL A 1 202 ? 9.343 -3.401 -26.829 1.00 90.88 202 VAL A N 1
ATOM 1648 C CA . VAL A 1 202 ? 9.600 -4.303 -27.962 1.00 90.88 202 VAL A CA 1
ATOM 1649 C C . VAL A 1 202 ? 10.830 -5.136 -27.613 1.00 90.88 202 VAL A C 1
ATOM 1651 O O . VAL A 1 202 ? 11.836 -4.577 -27.176 1.00 90.88 202 VAL A O 1
ATOM 1654 N N . ASP A 1 203 ? 10.751 -6.459 -27.761 1.00 90.06 203 ASP A N 1
ATOM 1655 C CA . ASP A 1 203 ? 11.799 -7.402 -27.356 1.00 90.06 203 ASP A CA 1
ATOM 1656 C C . ASP A 1 203 ? 12.244 -7.209 -25.889 1.00 90.06 203 ASP A C 1
ATOM 1658 O O . ASP A 1 203 ? 13.424 -7.347 -25.550 1.00 90.06 203 ASP A O 1
ATOM 1662 N N . ARG A 1 204 ? 11.299 -6.861 -24.997 1.00 85.00 204 ARG A N 1
ATOM 1663 C CA . ARG A 1 204 ? 11.538 -6.489 -23.582 1.00 85.00 204 ARG A CA 1
ATOM 1664 C C . ARG A 1 204 ? 12.444 -5.271 -23.371 1.00 85.00 204 ARG A C 1
ATOM 1666 O O . ARG A 1 204 ? 12.943 -5.054 -22.264 1.00 85.00 204 ARG A O 1
ATOM 1673 N N . GLN A 1 205 ? 12.658 -4.460 -24.399 1.00 89.06 205 GLN A N 1
ATOM 1674 C CA . GLN A 1 205 ? 13.393 -3.204 -24.299 1.00 89.06 205 GLN A CA 1
ATOM 1675 C C . GLN A 1 205 ? 12.433 -2.024 -24.382 1.00 89.06 205 GLN A C 1
ATOM 1677 O O . GLN A 1 205 ? 11.474 -2.032 -25.154 1.00 89.06 205 GLN A O 1
ATOM 1682 N N . LEU A 1 206 ? 12.680 -1.008 -23.550 1.00 89.31 206 LEU A N 1
ATOM 1683 C CA . LEU A 1 206 ? 11.909 0.229 -23.578 1.00 89.31 206 LEU A CA 1
ATOM 1684 C C . LEU A 1 206 ? 12.138 0.915 -24.925 1.00 89.31 206 LEU A C 1
ATOM 1686 O O . LEU A 1 206 ? 13.280 1.212 -25.279 1.00 89.31 206 LEU A O 1
ATOM 1690 N N . VAL A 1 207 ? 11.060 1.205 -25.649 1.00 87.56 207 VAL A N 1
ATOM 1691 C CA . VAL A 1 207 ? 11.156 1.938 -26.911 1.00 87.56 207 VAL A CA 1
ATOM 1692 C C . VAL A 1 207 ? 11.386 3.411 -26.595 1.00 87.56 207 VAL A C 1
ATOM 1694 O O . VAL A 1 207 ? 10.444 4.156 -26.306 1.00 87.56 207 VAL A O 1
ATOM 1697 N N . THR A 1 208 ? 12.646 3.824 -26.631 1.00 79.50 208 THR A N 1
ATOM 1698 C CA . THR A 1 208 ? 13.037 5.233 -26.579 1.00 79.50 208 THR A CA 1
ATOM 1699 C C . THR A 1 208 ? 12.704 5.897 -27.917 1.00 79.50 208 THR A C 1
ATOM 1701 O O . THR A 1 208 ? 12.994 5.315 -28.961 1.00 79.50 208 THR A O 1
ATOM 1704 N N . ASP A 1 209 ? 12.054 7.066 -27.878 1.00 65.38 209 ASP A N 1
ATOM 1705 C CA . ASP A 1 209 ? 11.886 7.950 -29.046 1.00 65.38 209 ASP A CA 1
ATOM 1706 C C . ASP A 1 209 ? 13.234 8.325 -29.684 1.00 65.38 209 ASP A C 1
ATOM 1708 O O . ASP A 1 209 ? 14.201 8.557 -28.919 1.00 65.38 209 ASP A O 1
#

Sequence (209 aa):
MSKYKAQDIILYDSIENNERPSSESEEPFLPNALSGKPQPQPFWRRLLKRAWVTFAAVTILSLYSALLVAVTAKLIKRDSGASLSSFPSSSYIQYERREFREDEWPSKTTYFTEPNEEVDQNWHELFEQHCLHMLKEGVMCQGDTTLLTMKWNQLGRVPIANFSSPHQCVKWDRMMEWVKSRAFDAFADGVLMHPQFGPVFVDRQLVTD

InterPro domains:
  IPR021765 Mycotoxin biosynthesis protein UstYa-like [PF11807] (38-127)
  IPR021765 Mycotoxin biosynthesis protein UstYa-like [PF11807] (129-182)
  IPR021765 Mycotoxin biosynthesis protein UstYa-like [PTHR33365] (129-186)

Foldseek 3Di:
DDDDDDDDDDDDDDDDDDDDDDDDDDDDDDDDDPPPPPPPPPPVVVVVVVVVVVVVVVVVVVVVVVVVVVVVVVVVVVVVPVPPPPQVCVVQFDADDDDDDDDDDDPDQDQPDPDDPSNVVVVVCCCPVPVVVVVVVVCQQQPWDWDFDWADDPPDQDTHTDPPTDTGGGHRPSSVVVCVVVDDDCQDWPNRADPPPGTQHDPSDGDDD

Organism: NCBI:txid41062

Radius of gyration: 37.58 Å; chains: 1; bounding box: 100×62×83 Å